Protein AF-A0A8S9XKS9-F1 (afdb_monomer)

Organism: Apolygus lucorum (NCBI:txid248454)

Secondary structure (DSSP, 8-state):
------PPPP--------------------------------TTHHHHHHHHHHHHHHHHHHHHHH------TT-HHHHHHHPBPPHHHHHHHHSSSPPEEEEEEEETTTEEEEEEEEPPPGGGPPPPPTT----BPPPPPPP---GGG--GGGGT--HHHHHHHHHHHHHTT-SS--HHHHHHHHHHHTT---------TTTHHHHHHHHHHHHHHHHHHHHHHHHHHHHHHTT-SS--GGG----SS----B---SSHHHHHHHHHHHHHHHHTTT-EEETHHHHHHHH--PPP---SSSPPPHHHHHHTSS------EEEEEEETTEEEES-SSSSEEE-------GGGSSSSSSTTS--

Mean predicted aligned error: 15.51 Å

Structure (mmCIF, N/CA/C/O backbone):
data_AF-A0A8S9XKS9-F1
#
_entry.id   AF-A0A8S9XKS9-F1
#
loop_
_atom_site.group_PDB
_atom_site.id
_atom_site.type_symbol
_atom_site.label_atom_id
_atom_site.label_alt_id
_atom_site.label_comp_id
_atom_site.label_asym_id
_atom_site.label_entity_id
_atom_site.label_seq_id
_atom_site.pdbx_PDB_ins_code
_atom_site.Cartn_x
_atom_site.Cartn_y
_atom_site.Cartn_z
_atom_site.occupancy
_atom_site.B_iso_or_equiv
_atom_site.auth_seq_id
_atom_site.auth_comp_id
_atom_site.auth_asym_id
_atom_site.auth_atom_id
_atom_site.pdbx_PDB_model_num
ATOM 1 N N . MET A 1 1 ? 31.731 20.029 -50.051 1.00 33.88 1 MET A N 1
ATOM 2 C CA . MET A 1 1 ? 31.433 21.441 -50.372 1.00 33.88 1 MET A CA 1
ATOM 3 C C . MET A 1 1 ? 29.925 21.540 -50.547 1.00 33.88 1 MET A C 1
ATOM 5 O O . MET A 1 1 ? 29.403 20.744 -51.303 1.00 33.88 1 MET A O 1
ATOM 9 N N . ASP A 1 2 ? 29.134 22.373 -49.896 1.00 31.70 2 ASP A N 1
ATOM 10 C CA . ASP A 1 2 ? 29.297 23.224 -48.727 1.00 31.70 2 ASP A CA 1
ATOM 11 C C . ASP A 1 2 ? 27.887 23.410 -48.121 1.00 31.70 2 ASP A C 1
ATOM 13 O O . ASP A 1 2 ? 26.861 23.135 -48.743 1.00 31.70 2 ASP A O 1
ATOM 17 N N . ARG A 1 3 ? 27.895 23.812 -46.860 1.00 31.00 3 ARG A N 1
ATOM 18 C CA . ARG A 1 3 ? 26.852 23.905 -45.843 1.00 31.00 3 ARG A CA 1
ATOM 19 C C . ARG A 1 3 ? 25.622 24.729 -46.243 1.00 31.00 3 ARG A C 1
ATOM 21 O O . ARG A 1 3 ? 25.739 25.864 -46.689 1.00 31.00 3 ARG A O 1
ATOM 28 N N . THR A 1 4 ? 24.434 24.250 -45.869 1.00 32.34 4 THR A N 1
ATOM 29 C CA . THR A 1 4 ? 23.264 25.110 -45.614 1.00 32.34 4 THR A CA 1
ATOM 30 C C . THR A 1 4 ? 23.038 25.215 -44.106 1.00 32.34 4 THR A C 1
ATOM 32 O O . THR A 1 4 ? 22.510 24.311 -43.466 1.00 32.34 4 THR A O 1
ATOM 35 N N . ALA A 1 5 ? 23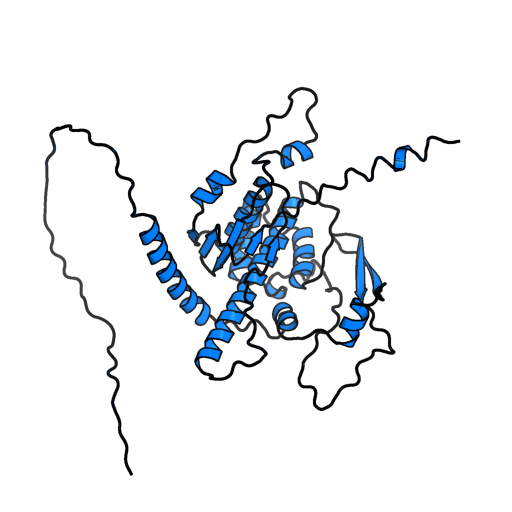.462 26.335 -43.520 1.00 35.22 5 ALA A N 1
ATOM 36 C CA . ALA A 1 5 ? 23.213 26.679 -42.125 1.00 35.22 5 ALA A CA 1
ATOM 37 C C . ALA A 1 5 ? 22.034 27.663 -42.038 1.00 35.22 5 ALA A C 1
ATOM 39 O O . ALA A 1 5 ? 22.166 28.828 -42.410 1.00 35.22 5 ALA A O 1
ATOM 40 N N . LYS A 1 6 ? 20.885 27.226 -41.507 1.00 37.12 6 LYS A N 1
ATOM 41 C CA . LYS A 1 6 ? 19.827 28.134 -41.030 1.00 37.12 6 LYS A CA 1
ATOM 42 C C . LYS A 1 6 ? 19.861 28.184 -39.503 1.00 37.12 6 LYS A C 1
ATOM 44 O O . LYS A 1 6 ? 19.452 27.252 -38.818 1.00 37.12 6 LYS A O 1
ATOM 49 N N . LYS A 1 7 ? 20.386 29.302 -38.993 1.00 33.12 7 LYS A N 1
ATOM 50 C CA . LYS A 1 7 ? 20.432 29.691 -37.577 1.00 33.12 7 LYS A CA 1
ATOM 51 C C . LYS A 1 7 ? 19.015 29.769 -36.994 1.00 33.12 7 LYS A C 1
ATOM 53 O O . LYS A 1 7 ? 18.192 30.545 -37.476 1.00 33.12 7 LYS A O 1
ATOM 58 N N . ARG A 1 8 ? 18.752 29.017 -35.920 1.00 32.84 8 ARG A N 1
ATOM 59 C CA . ARG A 1 8 ? 17.601 29.229 -35.028 1.00 32.84 8 ARG A CA 1
ATOM 60 C C . ARG A 1 8 ? 17.919 30.403 -34.094 1.00 32.84 8 ARG A C 1
ATOM 62 O O . ARG A 1 8 ? 18.954 30.397 -33.433 1.00 32.84 8 ARG A O 1
ATOM 69 N N . LYS A 1 9 ? 17.050 31.420 -34.071 1.00 31.50 9 LYS A N 1
ATOM 70 C CA . LYS A 1 9 ? 17.097 32.523 -33.101 1.00 31.50 9 LYS A CA 1
ATOM 71 C C . LYS A 1 9 ? 16.624 32.006 -31.742 1.00 31.50 9 LYS A C 1
ATOM 73 O O . LYS A 1 9 ? 15.499 31.534 -31.618 1.00 31.50 9 LYS A O 1
ATOM 78 N N . ILE A 1 10 ? 17.501 32.120 -30.755 1.00 31.97 10 ILE A N 1
ATOM 79 C CA . ILE A 1 10 ? 17.205 32.004 -29.328 1.00 31.97 10 ILE A CA 1
ATOM 80 C C . ILE A 1 10 ? 16.531 33.319 -28.922 1.00 31.97 10 ILE A C 1
ATOM 82 O O . ILE A 1 10 ? 17.116 34.382 -29.127 1.00 31.97 10 ILE A O 1
ATOM 86 N N . LEU A 1 11 ? 15.312 33.264 -28.386 1.00 30.86 11 LEU A N 1
ATOM 87 C CA . LEU A 1 11 ? 14.707 34.399 -27.690 1.00 30.86 11 LEU A CA 1
ATOM 88 C C . LEU A 1 11 ? 14.790 34.127 -26.194 1.00 30.86 11 LEU A C 1
ATOM 90 O O . LEU A 1 11 ? 14.239 33.152 -25.691 1.00 30.86 11 LEU A O 1
ATOM 94 N N . ASN A 1 12 ? 15.572 34.983 -25.545 1.00 28.88 12 ASN A N 1
ATOM 95 C CA . ASN A 1 12 ? 15.877 34.975 -24.129 1.00 28.88 12 ASN A CA 1
ATOM 96 C C . ASN A 1 12 ? 14.837 35.781 -23.340 1.00 28.88 12 ASN A C 1
ATOM 98 O O . ASN A 1 12 ? 14.166 36.666 -23.870 1.00 28.88 12 ASN A O 1
ATOM 102 N N . LEU A 1 13 ? 14.769 35.427 -22.063 1.00 32.84 13 LEU A N 1
ATOM 103 C CA . LEU A 1 13 ? 13.901 35.893 -20.988 1.00 32.84 13 LEU A CA 1
ATOM 104 C C . LEU A 1 13 ? 14.004 37.404 -20.671 1.00 32.84 13 LEU A C 1
ATOM 106 O O . LEU A 1 13 ? 15.040 38.026 -20.892 1.00 32.84 13 LEU A O 1
ATOM 110 N N . ASN A 1 14 ? 12.969 37.885 -19.970 1.00 30.48 14 ASN A N 1
ATOM 111 C CA . ASN A 1 14 ? 12.911 39.055 -19.077 1.00 30.48 14 ASN A CA 1
ATOM 112 C C . ASN A 1 14 ? 12.735 40.446 -19.696 1.00 30.48 14 ASN A C 1
ATOM 114 O O . ASN A 1 14 ? 13.690 41.051 -20.164 1.00 30.48 14 ASN A O 1
ATOM 118 N N . LEU A 1 15 ? 11.534 41.007 -19.520 1.00 32.72 15 LEU A N 1
ATOM 119 C CA . LEU A 1 15 ? 11.291 42.436 -19.296 1.00 32.72 15 LEU A CA 1
ATOM 120 C C . LEU A 1 15 ? 9.829 42.617 -18.872 1.00 32.72 15 LEU A C 1
ATOM 122 O O . LEU A 1 15 ? 8.934 42.386 -19.675 1.00 32.72 15 LEU A O 1
ATOM 126 N N . LEU A 1 16 ? 9.595 43.046 -17.632 1.00 33.62 16 LEU A N 1
ATOM 127 C CA . LEU A 1 16 ? 8.767 44.219 -17.341 1.00 33.62 16 LEU A CA 1
ATOM 128 C C . LEU A 1 16 ? 8.952 44.617 -15.874 1.00 33.62 16 LEU A C 1
ATOM 130 O O . LEU A 1 16 ? 8.760 43.831 -14.952 1.00 33.62 16 LEU A O 1
ATOM 134 N N . LYS A 1 17 ? 9.425 45.854 -15.732 1.00 30.56 17 LYS A N 1
ATOM 135 C CA . LYS A 1 17 ? 9.701 46.580 -14.502 1.00 30.56 17 LYS A CA 1
ATOM 136 C C . LYS A 1 17 ? 8.400 47.084 -13.882 1.00 30.56 17 LYS A C 1
ATOM 138 O O . LYS A 1 17 ? 7.499 47.512 -14.602 1.00 30.56 17 LYS A O 1
ATOM 143 N N . ASP A 1 18 ? 8.397 47.103 -12.555 1.00 31.42 18 ASP A N 1
ATOM 144 C CA . ASP A 1 18 ? 7.615 48.011 -11.723 1.00 31.42 18 ASP A CA 1
ATOM 145 C C . ASP A 1 18 ? 7.707 49.457 -12.224 1.00 31.42 18 ASP A C 1
ATOM 147 O O . ASP A 1 18 ? 8.809 49.973 -12.391 1.00 31.42 18 ASP A O 1
ATOM 151 N N . GLU A 1 19 ? 6.562 50.132 -12.340 1.00 29.05 19 GLU A N 1
ATOM 152 C CA . GLU A 1 19 ? 6.423 51.531 -11.928 1.00 29.05 19 GLU A CA 1
ATOM 153 C C . GLU A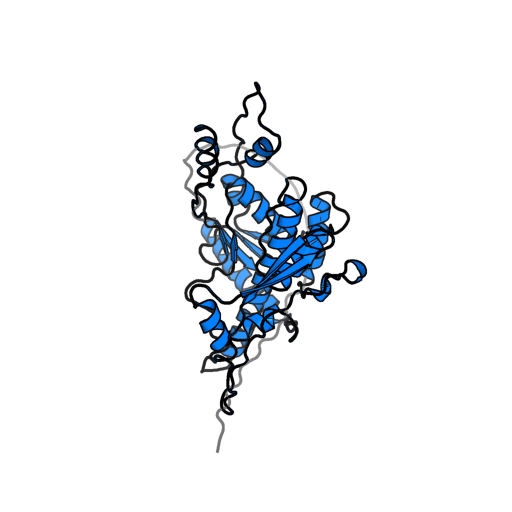 1 19 ? 5.024 51.760 -11.347 1.00 29.05 19 GLU A C 1
ATOM 155 O O . GLU A 1 19 ? 3.995 51.566 -11.996 1.00 29.05 19 GLU A O 1
ATOM 160 N N . GLY A 1 20 ? 4.994 52.176 -10.081 1.00 25.61 20 GLY A N 1
ATOM 161 C CA . GLY A 1 20 ? 3.775 52.549 -9.386 1.00 25.61 20 GLY A CA 1
ATOM 162 C C . GLY A 1 20 ? 3.282 53.947 -9.753 1.00 25.61 20 GLY A C 1
ATOM 163 O O . GLY A 1 20 ? 4.056 54.839 -10.088 1.00 25.61 20 GLY A O 1
ATOM 164 N N . LYS A 1 21 ? 1.981 54.183 -9.553 1.00 28.23 21 LYS A N 1
ATOM 165 C CA . LYS A 1 21 ? 1.442 55.516 -9.247 1.00 28.23 21 LYS A CA 1
ATOM 166 C C . LYS A 1 21 ? 0.163 55.415 -8.409 1.00 28.23 21 LYS A C 1
ATOM 168 O O . LYS A 1 21 ? -0.828 54.809 -8.796 1.00 28.23 21 LYS A O 1
ATOM 173 N N . LYS A 1 22 ? 0.227 56.043 -7.231 1.00 25.14 22 LYS A N 1
ATOM 174 C CA . LYS A 1 22 ? -0.859 56.304 -6.270 1.00 25.14 22 LYS A CA 1
ATOM 175 C C . LYS A 1 22 ? -1.917 57.256 -6.854 1.00 25.14 22 LYS A C 1
ATOM 177 O O . LYS A 1 22 ? -1.524 58.273 -7.419 1.00 25.14 22 LYS A O 1
ATOM 182 N N . LYS A 1 23 ? -3.200 57.070 -6.497 1.00 26.73 23 LYS A N 1
ATOM 183 C CA . LYS A 1 23 ? -4.000 57.962 -5.603 1.00 26.73 23 LYS A CA 1
ATOM 184 C C . LYS A 1 23 ? -5.516 57.667 -5.676 1.00 26.73 23 LYS A C 1
ATOM 186 O O . LYS A 1 23 ? -6.052 57.650 -6.768 1.00 26.73 23 LYS A O 1
ATOM 191 N N . LYS A 1 24 ? -6.130 57.557 -4.475 1.00 25.25 24 LYS A N 1
ATOM 192 C CA . LYS A 1 24 ? -7.388 58.178 -3.948 1.00 25.25 24 LYS A CA 1
ATOM 193 C C . LYS A 1 24 ? -8.657 58.133 -4.840 1.00 25.25 24 LYS A C 1
ATOM 195 O O . LYS A 1 24 ? -8.574 58.391 -6.020 1.00 25.25 24 LYS A O 1
ATOM 200 N N . SER A 1 25 ? -9.902 57.980 -4.382 1.00 22.84 25 SER A N 1
ATOM 201 C CA . SER A 1 25 ? -10.554 57.911 -3.065 1.00 22.84 25 SER A CA 1
ATOM 202 C C . SER A 1 25 ? -12.079 57.801 -3.281 1.00 22.84 25 SER A C 1
ATOM 204 O O . SER A 1 25 ? -12.590 58.438 -4.190 1.00 22.84 25 SER A O 1
ATOM 206 N N . ASN A 1 26 ? -12.767 57.140 -2.343 1.00 23.67 26 ASN A N 1
ATOM 207 C CA . ASN A 1 26 ? -14.116 57.414 -1.809 1.00 23.67 26 ASN A CA 1
ATOM 208 C C . ASN A 1 26 ? -15.426 57.322 -2.636 1.00 23.67 26 ASN A C 1
ATOM 210 O O . ASN A 1 26 ? -15.671 58.079 -3.562 1.00 23.67 26 ASN A O 1
ATOM 214 N N . LYS A 1 27 ? -16.348 56.564 -2.001 1.00 25.00 27 LYS A N 1
ATOM 215 C CA . LYS A 1 27 ? -17.800 56.778 -1.774 1.00 25.00 27 LYS A CA 1
ATOM 216 C C . LYS A 1 27 ? -18.782 56.645 -2.951 1.00 25.00 27 LYS A C 1
ATOM 218 O O . LYS A 1 27 ? -18.927 57.553 -3.753 1.00 25.00 27 LYS A O 1
ATOM 223 N N . SER A 1 28 ? -19.664 55.639 -2.879 1.00 24.27 28 SER A N 1
ATOM 224 C CA . SER A 1 28 ? -21.049 55.749 -2.348 1.00 24.27 28 SER A CA 1
ATOM 225 C C . SER A 1 28 ? -21.969 54.620 -2.870 1.00 24.27 28 SER A C 1
ATOM 227 O O . SER A 1 28 ? -21.846 54.153 -3.994 1.00 24.27 28 SER A O 1
ATOM 229 N N . ARG A 1 29 ? -22.883 54.158 -2.009 1.00 23.89 29 ARG A N 1
ATOM 230 C CA . ARG A 1 29 ? -24.084 53.325 -2.286 1.00 23.89 29 ARG A CA 1
ATOM 231 C C . ARG A 1 29 ? -25.312 54.267 -2.167 1.00 23.89 29 ARG A C 1
ATOM 233 O O . ARG A 1 29 ? -25.103 55.351 -1.618 1.00 23.89 29 ARG A O 1
ATOM 240 N N . PRO A 1 30 ? -26.587 53.877 -2.424 1.00 39.25 30 PRO A N 1
ATOM 241 C CA . PRO A 1 30 ? -27.171 52.714 -3.128 1.00 39.25 30 PRO A CA 1
ATOM 242 C C . PRO A 1 30 ? -28.347 53.095 -4.092 1.00 39.25 30 PRO A C 1
ATOM 244 O O . PRO A 1 30 ? -28.797 54.233 -4.095 1.00 39.25 30 PRO A O 1
ATOM 247 N N . SER A 1 31 ? -28.944 52.143 -4.836 1.00 25.42 31 SER A N 1
ATOM 248 C CA . SER A 1 31 ? -30.397 51.813 -4.748 1.00 25.42 31 SER A CA 1
ATOM 249 C C . SER A 1 31 ? -30.953 50.881 -5.855 1.00 25.42 31 SER A C 1
ATOM 251 O O . SER A 1 31 ? -30.612 50.958 -7.025 1.00 25.42 31 SER A O 1
ATOM 253 N N . LYS A 1 32 ? -31.808 49.972 -5.359 1.00 25.44 32 LYS A N 1
ATOM 254 C CA . LYS A 1 32 ? -32.863 49.081 -5.893 1.00 25.44 32 LYS A CA 1
ATOM 255 C C . LYS A 1 32 ? -33.277 49.088 -7.383 1.00 25.44 32 LYS A C 1
ATOM 257 O O . LYS A 1 32 ? -33.644 50.114 -7.935 1.00 25.44 32 LYS A O 1
ATOM 262 N N . GLY A 1 33 ? -33.521 47.868 -7.888 1.00 25.08 33 GLY A N 1
ATOM 263 C CA . GLY A 1 33 ? -34.503 47.562 -8.941 1.00 25.08 33 GLY A CA 1
ATOM 264 C C . GLY A 1 33 ? -34.587 46.058 -9.257 1.00 25.08 33 GLY A C 1
ATOM 265 O O . GLY A 1 33 ? -33.659 45.503 -9.830 1.00 25.08 33 GLY A O 1
ATOM 266 N N . LYS A 1 34 ? -35.677 45.387 -8.854 1.00 25.66 34 LYS A N 1
ATOM 267 C CA . LYS A 1 34 ? -35.990 43.968 -9.145 1.00 25.66 34 LYS A CA 1
ATOM 268 C C . LYS A 1 34 ? -36.378 43.768 -10.620 1.00 25.66 34 LYS A C 1
ATOM 270 O O . LYS A 1 34 ? -37.186 44.543 -11.122 1.00 25.66 34 LYS A O 1
ATOM 275 N N . LYS A 1 35 ? -35.960 42.648 -11.228 1.00 25.36 35 LYS A N 1
ATOM 276 C CA . LYS A 1 35 ? -36.793 41.827 -12.135 1.00 25.36 35 LYS A CA 1
ATOM 277 C C . LYS A 1 35 ? -36.229 40.403 -12.240 1.00 25.36 35 LYS A C 1
ATOM 279 O O . LYS A 1 35 ? -35.061 40.217 -12.562 1.00 25.36 35 LYS A O 1
ATOM 284 N N . GLU A 1 36 ? -37.070 39.424 -11.919 1.00 24.59 36 GLU A N 1
ATOM 285 C CA . GLU A 1 36 ? -36.825 37.986 -12.059 1.00 24.59 36 GLU A CA 1
ATOM 286 C C . GLU A 1 36 ? -36.725 37.581 -13.534 1.00 24.59 36 GLU A C 1
ATOM 288 O O . GLU A 1 36 ? -37.552 37.991 -14.343 1.00 24.59 36 GLU A O 1
ATOM 293 N N . THR A 1 37 ? -35.753 36.728 -13.868 1.00 23.61 37 THR A N 1
ATOM 294 C CA . THR A 1 37 ? -35.833 35.753 -14.970 1.00 23.61 37 THR A CA 1
ATOM 295 C C . THR A 1 37 ? -34.985 34.522 -14.612 1.00 23.61 37 THR A C 1
ATOM 297 O O . THR A 1 37 ? -33.958 34.636 -13.948 1.00 23.61 37 THR A O 1
ATOM 300 N N . ALA A 1 38 ? -35.486 33.344 -14.994 1.00 26.97 38 ALA A N 1
ATOM 301 C CA . ALA A 1 38 ? -35.065 31.991 -14.612 1.00 26.97 38 ALA A CA 1
ATOM 302 C C . ALA A 1 38 ? -33.556 31.665 -14.773 1.00 26.97 38 ALA A C 1
ATOM 304 O O . ALA A 1 38 ? -32.889 32.242 -15.636 1.00 26.97 38 ALA A O 1
ATOM 305 N N . PRO A 1 39 ? -33.000 30.693 -14.012 1.00 25.69 39 PRO A N 1
ATOM 306 C CA . PRO A 1 39 ? -31.580 30.372 -14.082 1.00 25.69 39 PRO A CA 1
ATOM 307 C C . PRO A 1 39 ? -31.251 29.580 -15.356 1.00 25.69 39 PRO A C 1
ATOM 309 O O . PRO A 1 39 ? -31.657 28.431 -15.527 1.00 25.69 39 PRO A O 1
ATOM 312 N N . LYS A 1 40 ? -30.446 30.180 -16.240 1.00 26.84 40 LYS A N 1
ATOM 313 C CA . LYS A 1 40 ? -29.646 29.438 -17.223 1.00 26.84 40 LYS A CA 1
ATOM 314 C C . LYS A 1 40 ? -28.545 28.676 -16.475 1.00 26.84 40 LYS A C 1
ATOM 316 O O . LYS A 1 40 ? -27.810 29.273 -15.691 1.00 26.84 40 LYS A O 1
ATOM 321 N N . LYS A 1 41 ? -28.425 27.367 -16.729 1.00 28.59 41 LYS A N 1
ATOM 322 C CA . LYS A 1 41 ? -27.286 26.538 -16.291 1.00 28.59 41 LYS A CA 1
ATOM 323 C C . LYS A 1 41 ? -25.963 27.197 -16.727 1.00 28.59 41 LYS A C 1
ATOM 325 O O . LYS A 1 41 ? -25.843 27.510 -17.912 1.00 28.59 41 LYS A O 1
ATOM 330 N N . PRO A 1 42 ? -24.962 27.371 -15.846 1.00 26.02 42 PRO A N 1
ATOM 331 C CA . PRO A 1 42 ? -23.642 27.810 -16.273 1.00 26.02 42 PRO A CA 1
ATOM 332 C C . PRO A 1 42 ? -22.864 26.616 -16.846 1.00 26.02 42 PRO A C 1
ATOM 334 O O . PRO A 1 42 ? -22.343 25.779 -16.115 1.00 26.02 42 PRO A O 1
ATOM 337 N N . THR A 1 43 ? -22.761 26.553 -18.171 1.00 30.14 43 THR A N 1
ATOM 338 C CA . THR A 1 43 ? -21.890 25.646 -18.945 1.00 30.14 43 THR A CA 1
ATOM 339 C C . THR A 1 43 ? -20.416 26.086 -18.917 1.00 30.14 43 THR A C 1
ATOM 341 O O . THR A 1 43 ? -19.749 26.068 -19.941 1.00 30.14 43 THR A O 1
ATOM 344 N N . GLY A 1 44 ? -19.906 26.545 -17.768 1.00 32.69 44 GLY A N 1
ATOM 345 C CA . GLY A 1 44 ? -18.568 27.159 -17.667 1.00 32.69 44 GLY A CA 1
ATOM 346 C C . GLY A 1 44 ? -17.602 26.502 -16.679 1.00 32.69 44 GLY A C 1
ATOM 347 O O . GLY A 1 44 ? -16.434 26.871 -16.651 1.00 32.69 44 GLY A O 1
ATOM 348 N N . LEU A 1 45 ? -18.063 25.547 -15.865 1.00 34.03 45 LEU A N 1
ATOM 349 C CA . LEU A 1 45 ? -17.229 24.901 -14.839 1.00 34.03 45 LEU A CA 1
ATOM 350 C C . LEU A 1 45 ? -16.411 23.720 -15.384 1.00 34.03 45 LEU A C 1
ATOM 352 O O . LEU A 1 45 ? -15.307 23.483 -14.909 1.00 34.03 45 LEU A O 1
ATOM 356 N N . GLU A 1 46 ? -16.896 23.021 -16.414 1.00 34.31 46 GLU A N 1
ATOM 357 C CA . GLU A 1 46 ? -16.187 21.851 -16.956 1.00 34.31 46 GLU A CA 1
ATOM 358 C C . GLU A 1 46 ? -14.955 22.214 -17.795 1.00 34.31 46 GLU A C 1
ATOM 360 O O . GLU A 1 46 ? -14.007 21.435 -17.846 1.00 34.31 46 GLU A O 1
ATOM 365 N N . ASP A 1 47 ? -14.942 23.381 -18.441 1.00 33.62 47 ASP A N 1
ATOM 366 C CA . ASP A 1 47 ? -13.824 23.778 -19.306 1.00 33.62 47 ASP A CA 1
ATOM 367 C C . ASP A 1 47 ? -12.691 24.448 -18.522 1.00 33.62 47 ASP A C 1
ATOM 369 O O . ASP A 1 47 ? -11.523 24.263 -18.859 1.00 33.62 47 ASP A O 1
ATOM 373 N N . ALA A 1 48 ? -13.002 25.140 -17.421 1.00 38.97 48 ALA A N 1
ATOM 374 C CA . ALA A 1 48 ? -11.986 25.666 -16.512 1.00 38.97 48 ALA A CA 1
ATOM 375 C C . ALA A 1 48 ? -11.214 24.530 -15.821 1.00 38.97 48 ALA A C 1
ATOM 377 O O . ALA A 1 48 ? -9.983 24.550 -15.809 1.00 38.97 48 ALA A O 1
ATOM 378 N N . ASP A 1 49 ? -11.918 23.500 -15.338 1.00 40.41 49 ASP A N 1
ATOM 379 C CA . ASP A 1 49 ? -11.283 22.325 -14.734 1.00 40.41 49 ASP A CA 1
ATOM 380 C C . ASP A 1 49 ? -10.406 21.572 -15.743 1.00 40.41 49 ASP A C 1
ATOM 382 O O . ASP A 1 49 ? -9.307 21.159 -15.390 1.00 40.41 49 ASP A O 1
ATOM 386 N N . LYS A 1 50 ? -10.822 21.447 -17.012 1.00 45.75 50 LYS A N 1
ATOM 387 C CA . LYS A 1 50 ? -10.019 20.786 -18.062 1.00 45.75 50 LYS A CA 1
ATOM 388 C C . LYS A 1 50 ? -8.751 21.556 -18.435 1.00 45.75 50 LYS A C 1
ATOM 390 O O . LYS A 1 50 ? -7.712 20.941 -18.658 1.00 45.75 50 LYS A O 1
ATOM 395 N N . VAL A 1 51 ? -8.815 22.887 -18.509 1.00 46.09 51 VAL A N 1
ATOM 396 C CA . VAL A 1 51 ? -7.644 23.716 -18.850 1.00 46.09 51 VAL A CA 1
ATOM 397 C C . VAL A 1 51 ? -6.624 23.719 -17.707 1.00 46.09 51 VAL A C 1
ATOM 399 O O . VAL A 1 51 ? -5.420 23.647 -17.958 1.00 46.09 51 VAL A O 1
ATOM 402 N N . VAL A 1 52 ? -7.090 23.733 -16.453 1.00 48.34 52 VAL A N 1
ATOM 403 C CA . VAL A 1 52 ? -6.223 23.570 -15.274 1.00 48.34 52 VAL A CA 1
ATOM 404 C C . VAL A 1 52 ? -5.616 22.160 -15.238 1.00 48.34 52 VAL A C 1
ATOM 406 O O . VAL A 1 52 ? -4.423 22.020 -14.976 1.00 48.34 52 VAL A O 1
ATOM 409 N N . ASP A 1 53 ? -6.396 21.130 -15.576 1.00 49.09 53 ASP A N 1
ATOM 410 C CA . ASP A 1 53 ? -5.974 19.723 -15.640 1.00 49.09 53 ASP A CA 1
ATOM 411 C C . ASP A 1 53 ? -4.856 19.499 -16.679 1.00 49.09 53 ASP A C 1
ATOM 413 O O . ASP A 1 53 ? -3.821 18.928 -16.340 1.00 49.09 53 ASP A O 1
ATOM 417 N N . GLU A 1 54 ? -4.982 20.024 -17.907 1.00 51.47 54 GLU A N 1
ATOM 418 C CA . GLU A 1 54 ? -3.932 19.895 -18.937 1.00 51.47 54 GLU A CA 1
ATOM 419 C C . GLU A 1 54 ? -2.658 20.690 -18.627 1.00 51.47 54 GLU A C 1
ATOM 421 O O . GLU A 1 54 ? -1.548 20.229 -18.917 1.00 51.47 54 GLU A O 1
ATOM 426 N N . PHE A 1 55 ? -2.796 21.899 -18.079 1.00 45.69 55 PHE A N 1
ATOM 427 C CA . PHE A 1 55 ? -1.646 22.730 -17.735 1.00 45.69 55 PHE A CA 1
ATOM 428 C C . PHE A 1 55 ? -0.852 22.109 -16.579 1.00 45.69 55 PHE A C 1
ATOM 430 O O . PHE A 1 55 ? 0.371 21.998 -16.666 1.00 45.69 55 PHE A O 1
ATOM 437 N N . MET A 1 56 ? -1.540 21.621 -15.541 1.00 51.22 56 MET A N 1
ATOM 438 C CA . MET A 1 56 ? -0.893 20.975 -14.400 1.00 51.22 56 MET A CA 1
ATOM 439 C C . MET A 1 56 ? -0.247 19.639 -14.763 1.00 51.22 56 MET A C 1
ATOM 441 O O . MET A 1 56 ? 0.862 19.382 -14.303 1.00 51.22 56 MET A O 1
ATOM 445 N N . ASP A 1 57 ? -0.878 18.801 -15.593 1.00 50.25 57 ASP A N 1
ATOM 446 C CA . ASP A 1 57 ? -0.269 17.523 -15.991 1.00 50.25 57 ASP A CA 1
ATOM 447 C C . ASP A 1 57 ? 1.055 17.773 -16.740 1.00 50.25 57 ASP A C 1
ATOM 449 O O . ASP A 1 57 ? 2.056 17.114 -16.468 1.00 50.25 57 ASP A O 1
ATOM 453 N N . LYS A 1 58 ? 1.128 18.820 -17.580 1.00 50.59 58 LYS A N 1
ATOM 454 C CA . LYS A 1 58 ? 2.376 19.233 -18.251 1.00 50.59 58 LYS A CA 1
ATOM 455 C C . LYS A 1 58 ? 3.438 19.758 -17.282 1.00 50.59 58 LYS A C 1
ATOM 457 O O . LYS A 1 58 ? 4.597 19.379 -17.420 1.00 50.59 58 LYS A O 1
ATOM 462 N N . THR A 1 59 ? 3.082 20.602 -16.312 1.00 48.72 59 THR A N 1
ATOM 463 C CA . THR A 1 59 ? 4.051 21.128 -15.331 1.00 48.72 59 THR A CA 1
ATOM 464 C C . THR A 1 59 ? 4.585 20.029 -14.414 1.00 48.72 59 THR A C 1
ATOM 466 O O . THR A 1 59 ? 5.785 19.975 -14.161 1.00 48.72 59 THR A O 1
ATOM 469 N N . VAL A 1 60 ? 3.732 19.103 -13.963 1.00 51.72 60 VAL A N 1
ATOM 470 C CA . VAL A 1 60 ? 4.179 18.026 -13.070 1.00 51.72 60 VAL A CA 1
ATOM 471 C C . VAL A 1 60 ? 5.036 16.989 -13.800 1.00 51.72 60 VAL A C 1
ATOM 473 O O . VAL A 1 60 ? 5.983 16.470 -13.217 1.00 51.72 60 VAL A O 1
ATOM 476 N N . LEU A 1 61 ? 4.779 16.728 -15.085 1.00 51.28 61 LEU A N 1
ATOM 477 C CA . LEU A 1 61 ? 5.670 15.888 -15.894 1.00 51.28 61 LEU A CA 1
ATOM 478 C C . LEU A 1 61 ? 7.094 16.463 -16.003 1.00 51.28 61 LEU A C 1
ATOM 480 O O . LEU A 1 61 ? 8.039 15.689 -16.119 1.00 51.28 61 LEU A O 1
ATOM 484 N N . ILE A 1 62 ? 7.257 17.790 -15.949 1.00 49.09 62 ILE A N 1
ATOM 485 C CA . ILE A 1 62 ? 8.569 18.458 -15.993 1.00 49.09 62 ILE A CA 1
ATOM 486 C C . ILE A 1 62 ? 9.294 18.332 -14.642 1.00 49.09 62 ILE A C 1
ATOM 488 O O . ILE A 1 62 ? 10.486 18.023 -14.615 1.00 49.09 62 ILE A O 1
ATOM 492 N N . ASP A 1 63 ? 8.582 18.497 -13.524 1.00 49.22 63 ASP A N 1
ATOM 493 C CA . ASP A 1 63 ? 9.146 18.320 -12.175 1.00 49.22 63 ASP A CA 1
ATOM 494 C C . ASP A 1 63 ? 9.543 16.856 -11.896 1.00 49.22 63 ASP A C 1
ATOM 496 O O . ASP A 1 63 ? 10.579 16.597 -11.282 1.00 49.22 63 ASP A O 1
ATOM 500 N N . ASP A 1 64 ? 8.751 15.887 -12.374 1.00 52.09 64 ASP A N 1
ATOM 501 C CA . ASP A 1 64 ? 9.050 14.449 -12.268 1.00 52.09 64 ASP A CA 1
ATOM 502 C C . ASP A 1 64 ? 10.298 14.050 -13.092 1.00 52.09 64 ASP A C 1
ATOM 504 O O . ASP A 1 64 ? 10.934 13.040 -12.792 1.00 52.09 64 ASP A O 1
ATOM 508 N N . PHE A 1 65 ? 10.656 14.832 -14.119 1.00 47.50 65 PHE A N 1
ATOM 509 C CA . PHE A 1 65 ? 11.794 14.586 -15.015 1.00 47.50 65 PHE A CA 1
ATOM 510 C C . PHE A 1 65 ? 13.128 15.107 -14.457 1.00 47.50 65 PHE A C 1
ATOM 512 O O . PHE A 1 65 ? 14.169 14.491 -14.675 1.00 47.50 65 PHE A O 1
ATOM 519 N N . ASN A 1 66 ? 13.111 16.245 -13.754 1.00 44.34 66 ASN A N 1
ATOM 520 C CA . ASN A 1 66 ? 14.327 16.900 -13.252 1.00 44.34 66 ASN A CA 1
ATOM 521 C C . ASN A 1 66 ? 14.870 16.290 -11.948 1.00 44.34 66 ASN A C 1
ATOM 523 O O . ASN A 1 66 ? 16.054 16.437 -11.662 1.00 44.34 66 ASN A O 1
ATOM 527 N N . GLU A 1 67 ? 14.043 15.586 -11.174 1.00 48.22 67 GLU A N 1
ATOM 528 C CA . GLU A 1 67 ? 14.453 14.891 -9.944 1.00 48.22 67 GLU A CA 1
ATOM 529 C C . GLU A 1 67 ? 14.640 13.387 -10.179 1.00 48.22 67 GLU A C 1
ATOM 531 O O . GLU A 1 67 ? 14.093 12.548 -9.457 1.00 48.22 67 GLU A O 1
ATOM 536 N N . GLY A 1 68 ? 15.400 13.035 -11.216 1.00 45.03 68 GLY A N 1
ATOM 537 C CA . GLY A 1 68 ? 15.866 11.671 -11.438 1.00 45.03 68 GLY A CA 1
ATOM 538 C C . GLY A 1 68 ? 16.815 11.221 -10.327 1.00 45.03 68 GLY A C 1
ATOM 539 O O . GLY A 1 68 ? 18.006 11.074 -10.564 1.00 45.03 68 GLY A O 1
ATOM 540 N N . GLU A 1 69 ? 16.304 11.002 -9.115 1.00 44.97 69 GLU A N 1
ATOM 541 C CA . GLU A 1 69 ? 16.931 10.055 -8.205 1.00 44.97 69 GLU A CA 1
ATOM 542 C C . GLU A 1 69 ? 16.823 8.691 -8.874 1.00 44.97 69 GLU A C 1
ATOM 544 O O . GLU A 1 69 ? 15.728 8.132 -9.035 1.00 44.97 69 GLU A O 1
ATOM 549 N N . ASP A 1 70 ? 17.981 8.196 -9.305 1.00 47.19 70 ASP A N 1
ATOM 550 C CA . ASP A 1 70 ? 18.192 6.811 -9.666 1.00 47.19 70 ASP A CA 1
ATOM 551 C C . ASP A 1 70 ? 17.531 5.950 -8.596 1.00 47.19 70 ASP A C 1
ATOM 553 O O . ASP A 1 70 ? 17.958 5.907 -7.442 1.00 47.19 70 ASP A O 1
ATOM 557 N N . VAL A 1 71 ? 16.432 5.290 -8.963 1.00 55.25 71 VAL A N 1
ATOM 558 C CA . VAL A 1 71 ? 15.918 4.197 -8.149 1.00 55.25 71 VAL A CA 1
ATOM 559 C C . VAL A 1 71 ? 17.093 3.236 -8.016 1.00 55.25 71 VAL A C 1
ATOM 561 O O . VAL A 1 71 ? 17.515 2.690 -9.039 1.00 55.25 71 VAL A O 1
ATOM 564 N N . LEU A 1 72 ? 17.660 3.152 -6.807 1.00 59.16 72 LEU A N 1
ATOM 565 C CA . LEU A 1 72 ? 18.896 2.426 -6.514 1.00 59.16 72 LEU A CA 1
ATOM 566 C C . LEU A 1 72 ? 18.866 1.074 -7.231 1.00 59.16 72 LEU A C 1
ATOM 568 O O . LEU A 1 72 ? 17.825 0.414 -7.224 1.00 59.16 72 LEU A O 1
ATOM 572 N N . SER A 1 73 ? 19.976 0.666 -7.856 1.00 59.84 73 SER A N 1
ATOM 573 C CA . SER A 1 73 ? 20.051 -0.623 -8.571 1.00 59.84 73 SER A CA 1
ATOM 574 C C . SER A 1 73 ? 19.590 -1.793 -7.706 1.00 59.84 73 SER A C 1
ATOM 576 O O . SER A 1 73 ? 18.997 -2.740 -8.213 1.00 59.84 73 SER A O 1
ATOM 578 N N . ASP A 1 74 ? 19.813 -1.671 -6.399 1.00 70.62 74 ASP A N 1
ATOM 579 C CA . ASP A 1 74 ? 19.555 -2.700 -5.400 1.00 70.62 74 ASP A CA 1
ATOM 580 C C . ASP A 1 74 ? 18.125 -2.628 -4.828 1.00 70.62 74 ASP A C 1
ATOM 582 O O . ASP A 1 74 ? 17.753 -3.419 -3.962 1.00 70.62 74 ASP A O 1
ATOM 586 N N . ASP A 1 75 ? 17.295 -1.683 -5.287 1.00 80.75 75 ASP A N 1
ATOM 587 C CA . ASP A 1 75 ? 15.890 -1.605 -4.892 1.00 80.75 75 ASP A CA 1
ATOM 588 C C . ASP A 1 75 ? 15.136 -2.831 -5.416 1.00 80.75 75 ASP A C 1
ATOM 590 O O . ASP A 1 75 ? 15.056 -3.087 -6.620 1.00 80.75 75 ASP A O 1
ATOM 594 N N . VAL A 1 76 ? 14.492 -3.547 -4.496 1.00 82.12 76 VAL A N 1
ATOM 595 C CA . VAL A 1 76 ? 13.673 -4.731 -4.776 1.00 82.12 76 VAL A CA 1
ATOM 596 C C . VAL A 1 76 ? 12.602 -4.455 -5.836 1.00 82.12 76 VAL A C 1
ATOM 598 O O . VAL A 1 76 ? 12.272 -5.338 -6.628 1.00 82.12 76 VAL A O 1
ATOM 601 N N . PHE A 1 77 ? 12.067 -3.229 -5.897 1.00 83.81 77 PHE A N 1
ATOM 602 C CA . PHE A 1 77 ? 11.149 -2.839 -6.967 1.00 83.81 77 PHE A CA 1
ATOM 603 C C . PHE A 1 77 ? 11.809 -2.890 -8.349 1.00 83.81 77 PHE A C 1
ATOM 605 O O . PHE A 1 77 ? 11.189 -3.367 -9.293 1.00 83.81 77 PHE A O 1
ATOM 612 N N . VAL A 1 78 ? 13.043 -2.395 -8.482 1.00 80.94 78 VAL A N 1
ATOM 613 C CA . VAL A 1 78 ? 13.764 -2.369 -9.763 1.00 80.94 78 VAL A CA 1
ATOM 614 C C . VAL A 1 78 ? 14.138 -3.776 -10.179 1.00 80.94 78 VAL A C 1
ATOM 616 O O . VAL A 1 78 ? 13.909 -4.125 -11.330 1.00 80.94 78 VAL A O 1
ATOM 619 N N . LEU A 1 79 ? 14.628 -4.591 -9.242 1.00 80.75 79 LEU A N 1
ATOM 620 C CA . LEU A 1 79 ? 14.942 -5.996 -9.498 1.00 80.75 79 LEU A CA 1
ATOM 621 C C . LEU A 1 79 ? 13.706 -6.756 -9.998 1.00 80.75 79 LEU A C 1
ATOM 623 O O . LEU A 1 79 ? 13.781 -7.454 -11.001 1.00 80.75 79 LEU A O 1
ATOM 627 N N . GLN A 1 80 ? 12.549 -6.560 -9.357 1.00 78.19 80 GLN A N 1
ATOM 628 C CA . GLN A 1 80 ? 11.286 -7.168 -9.791 1.00 78.19 80 GLN A CA 1
ATOM 629 C C . GLN A 1 80 ? 10.796 -6.636 -11.142 1.00 78.19 80 GLN A C 1
ATOM 631 O O . GLN A 1 80 ? 10.123 -7.352 -11.874 1.00 78.19 80 GLN A O 1
ATOM 636 N N . PHE A 1 81 ? 11.057 -5.364 -11.438 1.00 78.62 81 PHE A N 1
ATOM 637 C CA . PHE A 1 81 ? 10.601 -4.729 -12.669 1.00 78.62 81 PHE A CA 1
ATOM 638 C C . PHE A 1 81 ? 11.467 -5.118 -13.875 1.00 78.62 81 PHE A C 1
ATOM 640 O O . PHE A 1 81 ? 10.942 -5.239 -14.975 1.00 78.62 81 PHE A O 1
ATOM 647 N N . MET A 1 82 ? 12.779 -5.275 -13.676 1.00 75.75 82 MET A N 1
ATOM 648 C CA . MET A 1 82 ? 13.747 -5.505 -14.753 1.00 75.75 82 MET A CA 1
ATOM 649 C C . MET A 1 82 ? 14.003 -6.983 -15.037 1.00 75.75 82 MET A C 1
ATOM 651 O O . MET A 1 82 ? 14.429 -7.307 -16.139 1.00 75.75 82 MET A O 1
ATOM 655 N N . HIS A 1 83 ? 13.809 -7.868 -14.056 1.00 79.44 83 HIS A N 1
ATOM 656 C CA . HIS A 1 83 ? 14.141 -9.280 -14.212 1.00 79.44 83 HIS A CA 1
ATOM 657 C C . HIS A 1 83 ? 12.911 -10.123 -14.533 1.00 79.44 83 HIS A C 1
ATOM 659 O O . HIS A 1 83 ? 11.858 -9.988 -13.905 1.00 79.44 83 HIS A O 1
ATOM 665 N N . GLU A 1 84 ? 13.077 -11.059 -15.460 1.00 79.31 84 GLU A N 1
ATOM 666 C CA . GLU A 1 84 ? 12.023 -12.001 -15.819 1.00 79.31 84 GLU A CA 1
ATOM 667 C C . GLU A 1 84 ? 11.974 -13.206 -14.874 1.00 79.31 84 GLU A C 1
ATOM 669 O O . GLU A 1 84 ? 12.924 -13.524 -14.148 1.00 79.31 84 GLU A O 1
ATOM 674 N N . LEU A 1 85 ? 10.842 -13.910 -14.883 1.00 79.94 85 LEU A N 1
ATOM 675 C CA . LEU A 1 85 ? 10.703 -15.169 -14.163 1.00 79.94 85 LEU A CA 1
ATOM 676 C C . LEU A 1 85 ? 11.459 -16.274 -14.910 1.00 79.94 85 LEU A C 1
ATOM 678 O O . LEU A 1 85 ? 11.284 -16.435 -16.115 1.00 79.94 85 LEU A O 1
ATOM 682 N N . LYS A 1 86 ? 12.251 -17.078 -14.192 1.00 82.69 86 LYS A N 1
ATOM 683 C CA . LYS A 1 86 ? 12.920 -18.242 -14.794 1.00 82.69 86 LYS A CA 1
ATOM 684 C C . LYS A 1 86 ? 11.894 -19.206 -15.411 1.00 82.69 86 LYS A C 1
ATOM 686 O O . LYS A 1 86 ? 10.909 -19.517 -14.731 1.00 82.69 86 LYS A O 1
ATOM 691 N N . PRO A 1 87 ? 12.130 -19.753 -16.618 1.00 83.50 87 PRO A N 1
ATOM 692 C CA . PRO A 1 87 ? 11.229 -20.731 -17.239 1.00 83.50 87 PRO A CA 1
ATOM 693 C C . PRO A 1 87 ? 11.018 -21.985 -16.377 1.00 83.50 87 PRO A C 1
ATOM 695 O O . PRO A 1 87 ? 9.900 -22.498 -16.262 1.00 83.50 87 PRO A O 1
ATOM 698 N N . SER A 1 88 ? 12.076 -22.442 -15.702 1.00 84.19 88 SER A N 1
ATOM 699 C CA . SER A 1 88 ? 12.033 -23.536 -14.728 1.00 84.19 88 SER A CA 1
ATOM 700 C C . SER A 1 88 ? 11.055 -23.265 -13.578 1.00 84.19 88 SER A C 1
ATOM 702 O O . SER A 1 88 ? 10.200 -24.093 -13.254 1.00 84.19 88 SER A O 1
ATOM 704 N N . LEU A 1 89 ? 11.113 -22.058 -13.012 1.00 82.81 89 LEU A N 1
ATOM 705 C CA . LEU A 1 89 ? 10.220 -21.597 -11.953 1.00 82.81 89 LEU A CA 1
ATOM 706 C C . LEU A 1 89 ? 8.785 -21.399 -12.460 1.00 82.81 89 LEU A C 1
ATOM 708 O O . LEU A 1 89 ? 7.839 -21.776 -11.772 1.00 82.81 89 LEU A O 1
ATOM 712 N N . GLN A 1 90 ? 8.607 -20.875 -13.674 1.00 83.25 90 GLN A N 1
ATOM 713 C CA . GLN A 1 90 ? 7.293 -20.743 -14.307 1.00 83.25 90 GLN A CA 1
ATOM 714 C C . GLN A 1 90 ? 6.615 -22.110 -14.485 1.00 83.25 90 GLN A C 1
ATOM 716 O O . GLN A 1 90 ? 5.430 -22.269 -14.176 1.00 83.25 90 GLN A O 1
ATOM 721 N N . THR A 1 91 ? 7.380 -23.112 -14.924 1.00 85.19 91 THR A N 1
ATOM 722 C CA . THR A 1 91 ? 6.911 -24.495 -15.087 1.00 85.19 91 THR A CA 1
ATOM 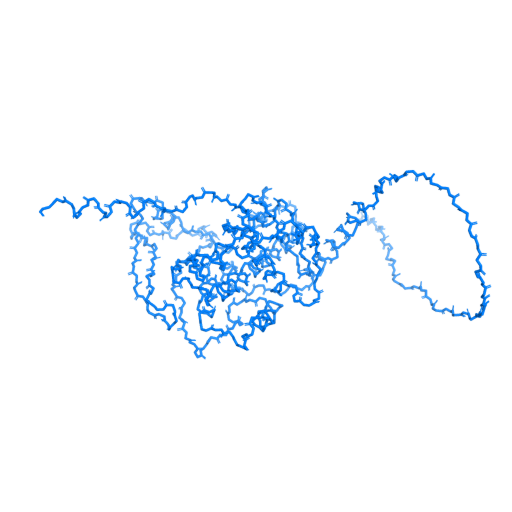723 C C . THR A 1 91 ? 6.533 -25.106 -13.738 1.00 85.19 91 THR A C 1
ATOM 725 O O . THR A 1 91 ? 5.445 -25.670 -13.594 1.00 85.19 91 THR A O 1
ATOM 728 N N . ALA A 1 92 ? 7.377 -24.920 -12.718 1.00 84.81 92 ALA A N 1
ATOM 729 C CA . ALA A 1 92 ? 7.103 -25.389 -11.362 1.00 84.81 92 ALA A CA 1
ATOM 730 C C . ALA A 1 92 ? 5.801 -24.788 -10.797 1.00 84.81 92 ALA A C 1
ATOM 732 O O . ALA A 1 92 ? 4.948 -25.520 -10.302 1.00 84.81 92 ALA A O 1
ATOM 733 N N . VAL A 1 93 ? 5.590 -23.476 -10.937 1.00 84.25 93 VAL A N 1
ATOM 734 C CA . VAL A 1 93 ? 4.386 -22.791 -10.428 1.00 84.25 93 VAL A CA 1
ATOM 735 C C . VAL A 1 93 ? 3.114 -23.174 -11.202 1.00 84.25 93 VAL A C 1
ATOM 737 O O . VAL A 1 93 ? 2.027 -23.180 -10.628 1.00 84.25 93 VAL A O 1
ATOM 740 N N . THR A 1 94 ? 3.231 -23.524 -12.486 1.00 87.06 94 THR A N 1
ATOM 741 C CA . THR A 1 94 ? 2.083 -23.915 -13.331 1.00 87.06 94 THR A CA 1
ATOM 742 C C . THR A 1 94 ? 1.647 -25.371 -13.108 1.00 87.06 94 THR A C 1
ATOM 744 O O . THR A 1 94 ? 0.508 -25.740 -13.410 1.00 87.06 94 THR A O 1
ATOM 747 N N . THR A 1 95 ? 2.532 -26.206 -12.556 1.00 87.56 95 THR A N 1
ATOM 748 C CA . THR A 1 95 ? 2.257 -27.619 -12.264 1.00 87.56 95 THR A CA 1
ATOM 749 C C . THR A 1 95 ? 1.186 -27.753 -11.173 1.00 87.56 95 THR A C 1
ATOM 751 O O . THR A 1 95 ? 1.142 -26.965 -10.231 1.00 87.56 95 THR A O 1
ATOM 754 N N . LYS A 1 96 ? 0.290 -28.743 -11.290 1.00 87.94 96 LYS A N 1
ATOM 755 C CA . LYS A 1 96 ? -0.799 -28.984 -10.325 1.00 87.94 96 LYS A CA 1
ATOM 756 C C . LYS A 1 96 ? -0.640 -30.361 -9.657 1.00 87.94 96 LYS A C 1
ATOM 758 O O . LYS A 1 96 ? -0.829 -31.356 -10.353 1.00 87.94 96 LYS A O 1
ATOM 763 N N . PRO A 1 97 ? -0.374 -30.444 -8.336 1.00 84.00 97 PRO A N 1
ATOM 764 C CA . PRO A 1 97 ? -0.093 -29.340 -7.410 1.00 84.00 97 PRO A CA 1
ATOM 765 C C . PRO A 1 97 ? 1.325 -28.764 -7.599 1.00 84.00 97 PRO A C 1
ATOM 767 O O . PRO A 1 97 ? 2.226 -29.503 -7.998 1.00 84.00 97 PRO A O 1
ATOM 770 N N . PRO A 1 98 ? 1.548 -27.473 -7.295 1.00 84.50 98 PRO A N 1
ATOM 771 C CA . PRO A 1 98 ? 2.873 -26.884 -7.418 1.00 84.50 98 PRO A CA 1
ATOM 772 C C . PRO A 1 98 ? 3.800 -27.445 -6.325 1.00 84.50 98 PRO A C 1
ATOM 774 O O . PRO A 1 98 ? 3.396 -27.504 -5.158 1.00 84.50 98 PRO A O 1
ATOM 777 N N . PRO A 1 99 ? 5.039 -27.848 -6.653 1.00 86.06 99 PRO A N 1
ATOM 778 C CA . PRO A 1 99 ? 6.040 -28.214 -5.657 1.00 86.06 99 PRO A CA 1
ATOM 779 C C . PRO A 1 99 ? 6.388 -26.998 -4.789 1.00 86.06 99 PRO A C 1
ATOM 781 O O . PRO A 1 99 ? 6.840 -25.963 -5.280 1.00 86.06 99 PRO A O 1
ATOM 784 N N . THR A 1 100 ? 6.177 -27.113 -3.477 1.00 88.94 100 THR A N 1
ATOM 785 C CA . THR A 1 100 ? 6.429 -26.024 -2.522 1.00 88.94 100 THR A CA 1
ATOM 786 C C . THR A 1 100 ? 7.165 -26.515 -1.285 1.00 88.94 100 THR A C 1
ATOM 788 O O . THR A 1 100 ? 6.786 -27.528 -0.701 1.00 88.94 100 THR A O 1
ATOM 791 N N . SER A 1 101 ? 8.136 -25.734 -0.822 1.00 90.31 101 SER A N 1
ATOM 792 C CA . SER A 1 101 ? 8.755 -25.874 0.496 1.00 90.31 101 SER A CA 1
ATOM 793 C C . SER A 1 101 ? 8.037 -24.989 1.499 1.00 90.31 101 SER A C 1
ATOM 795 O O . SER A 1 101 ? 7.689 -23.851 1.181 1.00 90.31 101 SER A O 1
ATOM 797 N N . LYS A 1 102 ? 7.876 -25.488 2.723 1.00 91.75 102 LYS A N 1
ATOM 798 C CA . LYS A 1 102 ? 7.304 -24.736 3.840 1.00 91.75 102 LYS A CA 1
ATOM 799 C C . LYS A 1 102 ? 8.349 -24.556 4.928 1.00 91.75 102 LYS A C 1
ATOM 801 O O . LYS A 1 102 ? 8.986 -25.520 5.338 1.00 91.75 102 LYS A O 1
ATOM 806 N N . GLU A 1 103 ? 8.490 -23.332 5.403 1.00 91.69 103 GLU A N 1
ATOM 807 C CA . GLU A 1 103 ? 9.350 -22.964 6.521 1.00 91.69 103 GLU A CA 1
ATOM 808 C C . GLU A 1 103 ? 8.487 -22.260 7.566 1.00 91.69 103 GLU A C 1
ATOM 810 O O . GLU A 1 103 ? 7.689 -21.381 7.240 1.00 91.69 103 GLU A O 1
ATOM 815 N N . ILE A 1 104 ? 8.610 -22.669 8.827 1.00 92.44 104 ILE A N 1
ATOM 816 C CA . ILE A 1 104 ? 7.903 -22.022 9.933 1.00 92.44 104 ILE A CA 1
ATOM 817 C C . ILE A 1 104 ? 8.875 -21.039 10.568 1.00 92.44 104 ILE A C 1
ATOM 819 O O . ILE A 1 104 ? 9.922 -21.437 11.076 1.00 92.44 104 ILE A O 1
ATOM 823 N N . VAL A 1 105 ? 8.519 -19.758 10.542 1.00 89.75 105 VAL A N 1
ATOM 824 C CA . VAL A 1 105 ? 9.346 -18.674 11.075 1.00 89.75 105 VAL A CA 1
ATOM 825 C C . VAL A 1 105 ? 8.540 -17.909 12.109 1.00 89.75 105 VAL A C 1
ATOM 827 O O . VAL A 1 105 ? 7.348 -17.678 11.934 1.00 89.75 105 VAL A O 1
ATOM 830 N N . THR A 1 106 ? 9.183 -17.532 13.210 1.00 90.44 106 THR A N 1
ATOM 831 C CA . THR A 1 106 ? 8.545 -16.732 14.261 1.00 90.44 106 THR A CA 1
ATOM 832 C C . THR A 1 106 ? 9.058 -15.303 14.182 1.00 90.44 106 THR A C 1
ATOM 834 O O . THR A 1 106 ? 10.267 -15.081 14.192 1.00 90.44 106 THR A O 1
ATOM 837 N N . TRP A 1 107 ? 8.135 -14.354 14.074 1.00 89.69 107 TRP A N 1
ATOM 838 C CA . TRP A 1 107 ? 8.385 -12.917 14.076 1.00 89.69 107 TRP A CA 1
ATOM 839 C C . TRP A 1 107 ? 7.939 -12.311 15.416 1.00 89.69 107 TRP A C 1
ATOM 841 O O . TRP A 1 107 ? 7.064 -12.887 16.067 1.00 89.69 107 TRP A O 1
ATOM 851 N N . PRO A 1 108 ? 8.523 -11.177 15.849 1.00 88.69 108 PRO A N 1
ATOM 852 C CA . PRO A 1 108 ? 8.225 -10.591 17.157 1.00 88.69 108 PRO A CA 1
ATOM 853 C C . PRO A 1 108 ? 6.747 -10.234 17.361 1.00 88.69 108 PRO A C 1
ATOM 855 O O . PRO A 1 108 ? 6.192 -10.559 18.408 1.00 88.69 108 PRO A O 1
ATOM 858 N N . THR A 1 109 ? 6.107 -9.612 16.364 1.00 88.69 109 THR A N 1
ATOM 859 C CA . THR A 1 109 ? 4.732 -9.093 16.479 1.00 88.69 109 THR A CA 1
ATOM 860 C C . THR A 1 109 ? 3.723 -9.927 15.704 1.00 88.69 109 THR A C 1
ATOM 862 O O . THR A 1 109 ? 2.670 -10.257 16.235 1.00 88.69 109 THR A O 1
ATOM 865 N N . VAL A 1 110 ? 4.037 -10.291 14.457 1.00 87.56 110 VAL A N 1
ATOM 866 C CA . VAL A 1 110 ? 3.182 -11.139 13.605 1.00 87.56 110 VAL A CA 1
ATOM 867 C C . VAL A 1 110 ? 3.102 -12.575 14.143 1.00 87.56 110 VAL A C 1
ATOM 869 O O . VAL A 1 110 ? 2.195 -13.324 13.794 1.00 87.56 110 VAL A O 1
ATOM 872 N N . GLY A 1 111 ? 4.033 -12.977 15.012 1.00 88.75 111 GLY A N 1
ATOM 873 C CA . GLY A 1 111 ? 4.020 -14.291 15.640 1.00 88.75 111 GLY A CA 1
ATOM 874 C C . GLY A 1 111 ? 4.466 -15.396 14.684 1.00 88.75 111 GLY A C 1
ATOM 875 O O . GLY A 1 111 ? 5.477 -15.273 13.992 1.00 88.75 111 GLY A O 1
ATOM 876 N N . LYS A 1 112 ? 3.757 -16.530 14.681 1.00 91.06 112 LYS A N 1
ATOM 877 C CA . LYS A 1 112 ? 4.136 -17.706 13.881 1.00 91.06 112 LYS A CA 1
ATOM 878 C C . LYS A 1 112 ? 3.643 -17.562 12.444 1.00 91.06 112 LYS A C 1
ATOM 880 O O . LYS A 1 112 ? 2.449 -17.643 12.181 1.00 91.06 112 LYS A O 1
ATOM 885 N N . MET A 1 113 ? 4.577 -17.445 11.509 1.00 90.75 113 MET A N 1
ATOM 886 C CA . MET A 1 113 ? 4.311 -17.357 10.079 1.00 90.75 113 MET A CA 1
ATOM 887 C C . MET A 1 113 ? 4.718 -18.649 9.365 1.00 90.75 113 MET A C 1
ATOM 889 O O . MET A 1 113 ? 5.754 -19.249 9.658 1.00 90.75 113 MET A O 1
ATOM 893 N N . ILE A 1 114 ? 3.906 -19.058 8.390 1.00 92.25 114 ILE A N 1
ATOM 894 C CA . ILE A 1 114 ? 4.227 -20.147 7.466 1.00 92.25 114 ILE A CA 1
ATOM 895 C C . ILE A 1 114 ? 4.690 -19.515 6.158 1.00 92.25 114 ILE A C 1
ATOM 897 O O . ILE A 1 114 ? 3.893 -18.940 5.419 1.00 92.25 114 ILE A O 1
ATOM 901 N N . PHE A 1 115 ? 5.977 -19.635 5.862 1.00 91.31 115 PHE A N 1
ATOM 902 C CA . PHE A 1 115 ? 6.545 -19.196 4.601 1.00 91.31 115 PHE A CA 1
ATOM 903 C C . PHE A 1 115 ? 6.541 -20.341 3.603 1.00 91.31 115 PHE A C 1
ATOM 905 O O . PHE A 1 115 ? 7.100 -21.406 3.859 1.00 91.31 115 PHE A O 1
ATOM 912 N N . THR A 1 116 ? 5.884 -20.124 2.468 1.00 90.25 116 THR A N 1
ATOM 913 C CA . THR A 1 116 ? 5.797 -21.113 1.394 1.00 90.25 116 THR A CA 1
ATOM 914 C C . THR A 1 116 ? 6.558 -20.587 0.189 1.00 90.25 116 THR A C 1
ATOM 916 O O . THR A 1 116 ? 6.205 -19.541 -0.349 1.00 90.25 116 THR A O 1
ATOM 919 N N . LYS A 1 117 ? 7.590 -21.314 -0.241 1.00 88.12 117 LYS A N 1
ATOM 920 C CA . LYS A 1 117 ? 8.376 -20.984 -1.435 1.00 88.12 117 LYS A CA 1
ATOM 921 C C . LYS A 1 117 ? 8.192 -22.064 -2.505 1.00 88.12 117 LYS A C 1
ATOM 923 O O . LYS A 1 117 ? 8.210 -23.248 -2.154 1.00 88.12 117 LYS A O 1
ATOM 928 N N . PRO A 1 118 ? 8.032 -21.706 -3.790 1.00 85.88 118 PRO A N 1
ATOM 929 C CA . PRO A 1 118 ? 8.050 -22.691 -4.864 1.00 85.88 118 PRO A CA 1
ATOM 930 C C . PRO A 1 118 ? 9.412 -23.390 -4.909 1.00 85.88 118 PRO A C 1
ATOM 932 O O . PRO A 1 118 ? 10.453 -22.740 -4.794 1.00 85.88 118 PRO A O 1
ATOM 935 N N . GLN A 1 119 ? 9.409 -24.710 -5.062 1.00 83.81 119 GLN A N 1
ATOM 936 C CA . GLN A 1 119 ? 10.620 -25.482 -5.316 1.00 83.81 119 GLN A CA 1
ATOM 937 C C . GLN A 1 119 ? 10.700 -25.806 -6.798 1.00 83.81 119 GLN A C 1
ATOM 939 O O . GLN A 1 119 ? 9.733 -26.275 -7.385 1.00 83.81 119 GLN A O 1
ATOM 944 N N . VAL A 1 120 ? 11.862 -25.570 -7.394 1.00 78.38 120 VAL A N 1
ATOM 945 C CA . VAL A 1 120 ? 12.140 -26.014 -8.758 1.00 78.38 120 VAL A CA 1
ATOM 946 C C . VAL A 1 120 ? 12.713 -27.430 -8.664 1.00 78.38 120 VAL A C 1
ATOM 948 O O . VAL A 1 120 ? 13.744 -27.596 -8.008 1.00 78.38 120 VAL A O 1
ATOM 951 N N . PRO A 1 121 ? 12.061 -28.451 -9.252 1.00 74.12 121 PRO A N 1
ATOM 952 C CA . PRO A 1 121 ? 12.629 -29.791 -9.353 1.00 74.12 121 PRO A CA 1
ATOM 953 C C . PRO A 1 121 ? 14.004 -29.749 -10.023 1.00 74.12 121 PRO A C 1
ATOM 955 O O . PRO A 1 121 ? 14.201 -29.018 -10.991 1.00 74.12 121 PRO A O 1
ATOM 958 N N . GLU A 1 122 ? 14.948 -30.545 -9.529 1.00 69.25 122 GLU A N 1
ATOM 959 C CA . GLU A 1 122 ? 16.340 -30.555 -10.007 1.00 69.25 122 GLU A CA 1
ATOM 960 C C . GLU A 1 122 ? 16.448 -30.903 -11.508 1.00 69.25 122 GLU A C 1
ATOM 962 O O . GLU A 1 122 ? 17.307 -30.387 -12.225 1.00 69.25 122 GLU A O 1
ATOM 967 N N . GLU A 1 123 ? 15.491 -31.689 -12.006 1.00 63.91 123 GLU A N 1
ATOM 968 C CA . GLU A 1 123 ? 15.309 -32.059 -13.416 1.00 63.91 123 GLU A CA 1
ATOM 969 C C . GLU A 1 123 ? 15.013 -30.864 -14.339 1.00 63.91 123 GLU A C 1
ATOM 971 O O . GLU A 1 123 ? 15.330 -30.905 -15.525 1.00 63.91 123 GLU A O 1
ATOM 976 N N . LEU A 1 124 ? 14.427 -29.793 -13.795 1.00 64.00 124 LEU A N 1
ATOM 977 C CA . LEU A 1 124 ? 14.090 -28.556 -14.506 1.00 64.00 124 LEU A CA 1
ATOM 978 C C . LEU A 1 124 ? 15.168 -27.477 -14.328 1.00 64.00 124 LEU A C 1
ATOM 980 O O . LEU A 1 124 ? 14.922 -26.317 -14.643 1.00 64.00 124 LEU A O 1
ATOM 984 N N . SER A 1 125 ? 16.345 -27.822 -13.795 1.00 64.69 125 SER A N 1
ATOM 985 C CA . SER A 1 125 ? 17.425 -26.854 -13.598 1.00 64.69 125 SER A CA 1
ATOM 986 C C . SER A 1 125 ? 17.908 -26.259 -14.928 1.00 64.69 125 SER A C 1
ATOM 988 O O . SER A 1 125 ? 18.218 -26.966 -15.891 1.00 64.69 125 SER A O 1
ATOM 990 N N . ASP A 1 126 ? 17.957 -24.926 -14.983 1.00 64.69 126 ASP A N 1
ATOM 991 C CA . ASP A 1 126 ? 18.281 -24.199 -16.208 1.00 64.69 126 ASP A CA 1
ATOM 992 C C . ASP A 1 126 ? 19.752 -24.425 -16.601 1.00 64.69 126 ASP A C 1
ATOM 994 O O . ASP A 1 126 ? 20.683 -24.109 -15.849 1.00 64.69 126 ASP A O 1
ATOM 998 N N . ARG A 1 127 ? 19.984 -24.940 -17.814 1.00 64.06 127 ARG A N 1
ATOM 999 C CA . ARG A 1 127 ? 21.315 -24.943 -18.434 1.00 64.06 127 ARG A CA 1
ATOM 1000 C C . ARG A 1 127 ? 21.569 -23.553 -19.008 1.00 64.06 127 ARG A C 1
ATOM 1002 O O . ARG A 1 127 ? 20.842 -23.124 -19.896 1.00 64.06 127 ARG A O 1
ATOM 1009 N N . ARG A 1 128 ? 22.596 -22.853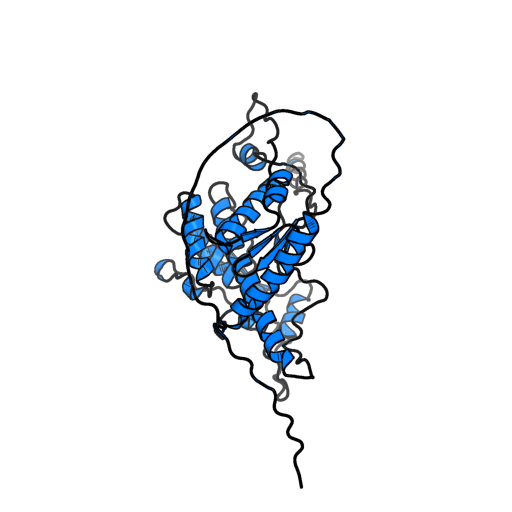 -18.513 1.00 62.62 128 ARG A N 1
ATOM 1010 C CA . ARG A 1 128 ? 22.944 -21.506 -18.999 1.00 62.62 128 ARG A CA 1
ATOM 1011 C C . ARG A 1 128 ? 23.294 -21.554 -20.486 1.00 62.62 128 ARG A C 1
ATOM 1013 O O . ARG A 1 128 ? 24.272 -22.200 -20.865 1.00 62.62 128 ARG A O 1
ATOM 1020 N N . ASN A 1 129 ? 22.537 -20.835 -21.307 1.00 67.31 129 ASN A N 1
ATOM 1021 C CA . ASN A 1 129 ? 22.873 -20.625 -22.708 1.00 67.31 129 ASN A CA 1
ATOM 1022 C C . ASN A 1 129 ? 23.823 -19.424 -22.824 1.00 67.31 129 ASN A C 1
ATOM 1024 O O . ASN A 1 129 ? 23.536 -18.346 -22.320 1.00 67.31 129 ASN A O 1
ATOM 1028 N N . LEU A 1 130 ? 24.955 -19.578 -23.518 1.00 68.69 130 LEU A N 1
ATOM 1029 C CA . LEU A 1 130 ? 25.959 -18.504 -23.672 1.00 68.69 130 LEU A CA 1
ATOM 1030 C C . LEU A 1 130 ? 25.458 -17.287 -24.477 1.00 68.69 130 LEU A C 1
ATOM 1032 O O . LEU A 1 130 ? 26.088 -16.236 -24.447 1.00 68.69 130 LEU A O 1
ATOM 1036 N N . LEU A 1 131 ? 24.350 -17.440 -25.207 1.00 69.06 131 LEU A N 1
ATOM 1037 C CA . LEU A 1 131 ? 23.711 -16.389 -26.008 1.00 69.06 131 LEU A CA 1
ATOM 1038 C C . LEU A 1 131 ? 22.573 -15.676 -25.258 1.00 69.06 131 LEU A C 1
ATOM 1040 O O . LEU A 1 131 ? 22.002 -14.717 -25.771 1.00 69.06 131 LEU A O 1
ATOM 1044 N N . GLU A 1 132 ? 22.220 -16.153 -24.065 1.00 68.94 132 GLU A N 1
ATOM 1045 C CA . GLU A 1 132 ? 21.098 -15.637 -23.292 1.00 68.94 132 GLU A CA 1
ATOM 1046 C C . GLU A 1 132 ? 21.477 -14.312 -22.630 1.00 68.94 132 GLU A C 1
ATOM 1048 O O . GLU A 1 132 ? 22.380 -14.236 -21.798 1.00 68.94 132 GLU A O 1
ATOM 1053 N N . THR A 1 133 ? 20.805 -13.244 -23.056 1.00 69.44 133 THR A N 1
ATOM 1054 C CA . THR A 1 133 ? 21.028 -11.874 -22.567 1.00 69.44 133 THR A CA 1
ATOM 1055 C C . THR A 1 133 ? 20.010 -11.464 -21.502 1.00 69.44 133 THR A C 1
ATOM 1057 O O . THR A 1 133 ? 20.141 -10.394 -20.912 1.00 69.44 133 THR A O 1
ATOM 1060 N N . THR A 1 134 ? 19.006 -12.305 -21.244 1.00 71.81 134 THR A N 1
ATOM 1061 C CA . THR A 1 134 ? 17.937 -12.061 -20.274 1.00 71.81 134 THR A CA 1
ATOM 1062 C C . THR A 1 134 ? 18.421 -12.296 -18.849 1.00 71.81 134 THR A C 1
ATOM 1064 O O . THR A 1 134 ? 18.995 -13.336 -18.521 1.00 71.81 134 THR A O 1
ATOM 1067 N N . THR A 1 135 ? 18.167 -11.328 -17.973 1.00 76.12 135 THR A N 1
ATOM 1068 C CA . THR A 1 135 ? 18.428 -11.452 -16.540 1.00 76.12 135 THR A CA 1
ATOM 1069 C C . THR A 1 135 ? 17.191 -11.984 -15.827 1.00 76.12 135 THR A C 1
ATOM 1071 O O . THR A 1 135 ? 16.070 -11.509 -16.017 1.00 76.12 135 THR A O 1
ATOM 1074 N N . TYR A 1 136 ? 17.397 -12.994 -14.985 1.00 78.56 136 TYR A N 1
ATOM 1075 C CA . TYR A 1 136 ? 16.316 -13.663 -14.273 1.00 78.56 136 TYR A CA 1
ATOM 1076 C C . TYR A 1 136 ? 16.260 -13.280 -12.800 1.00 78.56 136 TYR A C 1
ATOM 1078 O O . TYR A 1 136 ? 17.288 -13.111 -12.143 1.00 78.56 136 TYR A O 1
ATOM 1086 N N . ALA A 1 137 ? 15.045 -13.227 -12.260 1.00 75.06 137 ALA A N 1
ATOM 1087 C CA . ALA A 1 137 ? 14.814 -12.998 -10.846 1.00 75.06 137 ALA A CA 1
ATOM 1088 C C . ALA A 1 137 ? 15.207 -14.237 -10.028 1.00 75.06 137 ALA A C 1
ATOM 1090 O O . ALA A 1 137 ? 14.926 -15.382 -10.401 1.00 75.06 137 ALA A O 1
ATOM 1091 N N . GLU A 1 138 ? 15.850 -14.010 -8.886 1.00 74.62 138 GLU A N 1
ATOM 1092 C CA . GLU A 1 138 ? 16.106 -15.066 -7.912 1.00 74.62 138 GLU A CA 1
ATOM 1093 C C . GLU A 1 138 ? 14.863 -15.341 -7.062 1.00 74.62 138 GLU A C 1
ATOM 1095 O O . GLU A 1 138 ? 14.052 -14.450 -6.787 1.00 74.62 138 GLU A O 1
ATOM 1100 N N . ALA A 1 139 ? 14.712 -16.596 -6.630 1.00 73.19 139 ALA A N 1
ATOM 1101 C CA . ALA A 1 139 ? 13.675 -16.956 -5.675 1.00 73.19 139 ALA A CA 1
ATOM 1102 C C . ALA A 1 139 ? 13.951 -16.231 -4.355 1.00 73.19 139 ALA A C 1
ATOM 1104 O O . ALA A 1 139 ? 15.020 -16.385 -3.762 1.00 73.19 139 ALA A O 1
ATOM 1105 N N . ARG A 1 140 ? 12.988 -15.431 -3.896 1.00 76.81 140 ARG A N 1
ATOM 1106 C CA . ARG A 1 140 ? 13.195 -14.594 -2.715 1.00 76.81 140 ARG A CA 1
ATOM 1107 C C . ARG A 1 140 ? 13.237 -15.428 -1.448 1.00 76.81 140 ARG A C 1
ATOM 1109 O O . ARG A 1 140 ? 12.376 -16.276 -1.215 1.00 76.81 140 ARG A O 1
ATOM 1116 N N . SER A 1 141 ? 14.211 -15.118 -0.608 1.00 83.75 141 SER A N 1
ATOM 1117 C CA . SER A 1 141 ? 14.242 -15.530 0.786 1.00 83.75 141 SER A CA 1
ATOM 1118 C C . SER A 1 141 ? 13.408 -14.578 1.641 1.00 83.75 141 SER A C 1
ATOM 1120 O O . SER A 1 141 ? 13.094 -13.456 1.238 1.00 83.75 141 SER A O 1
ATOM 1122 N N . LEU A 1 142 ? 13.036 -15.032 2.835 1.00 85.06 142 LEU A N 1
ATOM 1123 C CA . LEU A 1 142 ? 12.459 -14.140 3.831 1.00 85.06 142 LEU A CA 1
ATOM 1124 C C . LEU A 1 142 ? 13.486 -13.088 4.275 1.00 85.06 142 LEU A C 1
ATOM 1126 O O . LEU A 1 142 ? 14.648 -13.436 4.511 1.00 85.06 142 LEU A O 1
ATOM 1130 N N . PRO A 1 143 ? 13.069 -11.825 4.465 1.00 83.88 143 PRO A N 1
ATOM 1131 C CA . PRO A 1 143 ? 13.948 -10.795 4.985 1.00 83.88 143 PRO A CA 1
ATOM 1132 C C . PRO A 1 143 ? 14.298 -11.086 6.449 1.00 83.88 143 PRO A C 1
ATOM 1134 O O . PRO A 1 143 ? 13.443 -11.471 7.250 1.00 83.88 143 PRO A O 1
ATOM 1137 N N . LEU A 1 144 ? 15.559 -10.849 6.815 1.00 78.69 144 LEU A N 1
ATOM 1138 C CA . LEU A 1 144 ? 16.008 -10.897 8.205 1.00 78.69 144 LEU A CA 1
ATOM 1139 C C . LEU A 1 144 ? 15.460 -9.675 8.949 1.00 78.69 144 LEU A C 1
ATOM 1141 O O . LEU A 1 144 ? 16.002 -8.573 8.844 1.00 78.69 144 LEU A O 1
ATOM 1145 N N . TYR A 1 145 ? 14.370 -9.861 9.690 1.00 81.12 145 TYR A N 1
ATOM 1146 C CA . TYR A 1 145 ? 13.784 -8.802 10.504 1.00 81.12 145 TYR A CA 1
ATOM 1147 C C . TYR A 1 145 ? 14.398 -8.772 11.906 1.00 81.12 145 TYR A C 1
ATOM 1149 O O . TYR A 1 145 ? 14.459 -9.779 12.607 1.00 81.12 145 TYR A O 1
ATOM 1157 N N . SER A 1 146 ? 14.836 -7.586 12.328 1.00 77.62 146 SER A N 1
ATOM 1158 C CA . SER A 1 146 ? 15.252 -7.310 13.701 1.00 77.62 146 SER A CA 1
ATOM 1159 C C . SER A 1 146 ? 14.815 -5.903 14.077 1.00 77.62 146 SER A C 1
ATOM 1161 O O . SER A 1 146 ? 15.203 -4.936 13.416 1.00 77.62 146 SER A O 1
ATOM 1163 N N . GLU A 1 147 ? 14.039 -5.777 15.155 1.00 73.88 147 GLU A N 1
ATOM 1164 C CA . GLU A 1 147 ? 13.499 -4.488 15.609 1.00 73.88 147 GLU A CA 1
ATOM 1165 C C . GLU A 1 147 ? 14.594 -3.443 15.852 1.00 73.88 147 GLU A C 1
ATOM 1167 O O . GLU A 1 147 ? 14.418 -2.270 15.533 1.00 73.88 147 GLU A O 1
ATOM 1172 N N . LYS A 1 148 ? 15.756 -3.879 16.357 1.00 70.88 148 LYS A N 1
ATOM 1173 C CA . LYS A 1 148 ? 16.901 -3.009 16.670 1.00 70.88 148 LYS A CA 1
ATOM 1174 C C . LYS A 1 148 ? 17.581 -2.429 15.428 1.00 70.88 148 LYS A C 1
ATOM 1176 O O . LYS A 1 148 ? 18.236 -1.397 15.518 1.00 70.88 148 LYS A O 1
ATOM 1181 N N . HIS A 1 149 ? 17.450 -3.091 14.280 1.00 70.94 149 HIS A N 1
ATOM 1182 C CA . HIS A 1 149 ? 18.104 -2.699 13.027 1.00 70.94 149 HIS A CA 1
ATOM 1183 C C . HIS A 1 149 ? 17.125 -2.187 11.967 1.00 70.94 149 HIS A C 1
ATOM 1185 O O . HIS A 1 149 ? 17.539 -1.917 10.827 1.00 70.94 149 HIS A O 1
ATOM 1191 N N . PHE A 1 150 ? 15.848 -2.051 12.331 1.00 79.62 150 PHE A N 1
ATOM 1192 C CA . PHE A 1 150 ? 14.809 -1.550 11.451 1.00 79.62 150 PHE A CA 1
ATOM 1193 C C . PHE A 1 150 ? 15.059 -0.082 11.095 1.00 79.62 150 PHE A C 1
ATOM 1195 O O . PHE A 1 150 ? 15.240 0.768 11.965 1.00 79.62 150 PHE A O 1
ATOM 1202 N N . SER A 1 151 ? 15.037 0.221 9.800 1.00 78.19 151 SER A N 1
ATOM 1203 C CA . SER A 1 151 ? 15.060 1.590 9.293 1.00 78.19 151 SER A CA 1
ATOM 1204 C C . SER A 1 151 ? 14.170 1.681 8.065 1.00 78.19 151 SER A C 1
ATOM 1206 O O . SER A 1 151 ? 14.294 0.871 7.146 1.00 78.19 151 SER A O 1
ATOM 1208 N N . LEU A 1 152 ? 13.297 2.689 8.029 1.00 76.56 152 LEU A N 1
ATOM 1209 C CA . LEU A 1 152 ? 12.412 2.933 6.889 1.00 76.56 152 LEU A CA 1
ATOM 1210 C C . LEU A 1 152 ? 13.185 3.276 5.610 1.00 76.56 152 LEU A C 1
ATOM 1212 O O . LEU A 1 152 ? 12.721 2.982 4.512 1.00 76.56 152 LEU A O 1
ATOM 1216 N N . GLN A 1 153 ? 14.377 3.860 5.749 1.00 76.06 153 GLN A N 1
ATOM 1217 C CA . GLN A 1 153 ? 15.240 4.209 4.618 1.00 76.06 153 GLN A CA 1
ATOM 1218 C C . GLN A 1 153 ? 15.716 2.954 3.872 1.00 76.06 153 GLN A C 1
ATOM 1220 O O . GLN A 1 153 ? 15.814 2.965 2.648 1.00 76.06 153 GLN A O 1
ATOM 1225 N N . LYS A 1 154 ? 15.927 1.839 4.592 1.00 81.56 154 LYS A N 1
ATOM 1226 C CA . LYS A 1 154 ? 16.316 0.549 3.997 1.00 81.56 154 LYS A CA 1
ATOM 1227 C C . LYS A 1 154 ? 15.212 -0.076 3.143 1.00 81.56 154 LYS A C 1
ATOM 1229 O O . LYS A 1 154 ? 15.506 -0.917 2.308 1.00 81.56 154 LYS A O 1
ATOM 1234 N N . LEU A 1 155 ? 13.953 0.325 3.334 1.00 80.12 155 LEU A N 1
ATOM 1235 C CA . LEU A 1 155 ? 12.814 -0.182 2.561 1.00 80.12 155 LEU A CA 1
ATOM 1236 C C . LEU A 1 155 ? 12.656 0.521 1.199 1.00 80.12 155 LEU A C 1
ATOM 1238 O O . LEU A 1 155 ? 11.644 0.330 0.520 1.00 80.12 155 LEU A O 1
ATOM 1242 N N . CYS A 1 156 ? 13.622 1.366 0.812 1.00 81.69 156 CYS A N 1
ATOM 1243 C CA . CYS A 1 156 ? 13.610 2.145 -0.427 1.00 81.69 156 CYS A CA 1
ATOM 1244 C C . CYS A 1 156 ? 12.287 2.912 -0.615 1.00 81.69 156 CYS A C 1
ATOM 1246 O O . CYS A 1 156 ? 11.736 2.979 -1.716 1.00 81.69 156 CYS A O 1
ATOM 1248 N N . ILE A 1 157 ? 11.710 3.435 0.468 1.00 84.19 157 ILE A N 1
ATOM 1249 C CA . ILE A 1 157 ? 10.510 4.274 0.415 1.00 84.19 157 ILE A CA 1
ATOM 1250 C C . ILE A 1 157 ? 10.940 5.700 0.073 1.00 84.19 157 ILE A C 1
ATOM 1252 O O . ILE A 1 157 ? 11.929 6.197 0.608 1.00 84.19 157 ILE A O 1
ATOM 1256 N N . LYS A 1 158 ? 10.200 6.371 -0.815 1.00 83.06 158 LYS A N 1
ATOM 1257 C CA . LYS A 1 158 ? 10.495 7.764 -1.178 1.00 83.06 158 LYS A CA 1
ATOM 1258 C C . LYS A 1 158 ? 10.445 8.696 0.035 1.00 83.06 158 LYS A C 1
ATOM 1260 O O . LYS A 1 158 ? 9.513 8.608 0.830 1.00 83.06 158 LYS A O 1
ATOM 1265 N N . SER A 1 159 ? 11.378 9.644 0.102 1.00 82.81 159 SER A N 1
ATOM 1266 C CA . SER A 1 159 ? 11.503 10.642 1.179 1.00 82.81 159 SER A CA 1
ATOM 1267 C C . SER A 1 159 ? 10.185 11.354 1.504 1.00 82.81 159 SER A C 1
ATOM 1269 O O . SER A 1 159 ? 9.772 11.377 2.658 1.00 82.81 159 SER A O 1
ATOM 1271 N N . GLN A 1 160 ? 9.457 11.809 0.478 1.00 82.81 160 GLN A N 1
ATOM 1272 C CA . GLN A 1 160 ? 8.146 12.455 0.640 1.00 82.81 160 GLN A CA 1
ATOM 1273 C C . GLN A 1 160 ? 7.115 11.591 1.393 1.00 82.81 160 GLN A C 1
ATOM 1275 O O . GLN A 1 160 ? 6.263 12.109 2.104 1.00 82.81 160 GLN A O 1
ATOM 1280 N N . ILE A 1 161 ? 7.180 10.264 1.241 1.00 85.69 161 ILE A N 1
ATOM 1281 C CA . ILE A 1 161 ? 6.248 9.328 1.878 1.00 85.69 161 ILE A CA 1
ATOM 1282 C C . ILE A 1 161 ? 6.660 9.101 3.335 1.00 85.69 161 ILE A C 1
ATOM 1284 O O . ILE A 1 161 ? 5.790 8.981 4.190 1.00 85.69 161 ILE A O 1
ATOM 1288 N N . LEU A 1 162 ? 7.965 9.059 3.626 1.00 87.12 162 LEU A N 1
ATOM 1289 C CA . LEU A 1 162 ? 8.488 8.818 4.974 1.00 87.12 162 LEU A CA 1
ATOM 1290 C C . LEU A 1 162 ? 7.967 9.852 5.975 1.00 87.12 162 LEU A C 1
ATOM 1292 O O . LEU A 1 162 ? 7.384 9.480 6.991 1.00 87.12 162 LEU A O 1
ATOM 1296 N N . GLU A 1 163 ? 8.087 11.136 5.639 1.00 86.38 163 GLU A N 1
ATOM 1297 C CA . GLU A 1 163 ? 7.584 12.228 6.482 1.00 86.38 163 GLU A CA 1
ATOM 1298 C C . GLU A 1 163 ? 6.062 12.160 6.661 1.00 86.38 163 GLU A C 1
ATOM 1300 O O . GLU A 1 163 ? 5.522 12.424 7.737 1.00 86.38 163 GLU A O 1
ATOM 1305 N N . ASN A 1 164 ? 5.348 11.782 5.601 1.00 89.62 164 ASN A N 1
ATOM 1306 C CA . ASN A 1 164 ? 3.894 11.712 5.625 1.00 89.62 164 ASN A CA 1
ATOM 1307 C C . ASN A 1 164 ? 3.369 10.491 6.394 1.00 89.62 164 ASN A C 1
ATOM 1309 O O . ASN A 1 164 ? 2.289 10.578 6.973 1.00 89.62 164 ASN A O 1
ATOM 1313 N N . ILE A 1 165 ? 4.111 9.379 6.453 1.00 88.56 165 ILE A N 1
ATOM 1314 C CA . ILE A 1 165 ? 3.764 8.219 7.293 1.00 88.56 165 ILE A CA 1
ATOM 1315 C C . ILE A 1 165 ? 3.784 8.619 8.769 1.00 88.56 165 ILE A C 1
ATOM 1317 O O . ILE A 1 165 ? 2.849 8.307 9.505 1.00 88.56 165 ILE A O 1
ATOM 1321 N N . GLU A 1 166 ? 4.816 9.345 9.203 1.00 87.19 166 GLU A N 1
ATOM 1322 C CA . GLU A 1 166 ? 4.908 9.822 10.586 1.00 87.19 166 GLU A CA 1
ATOM 1323 C C . GLU A 1 166 ? 3.753 10.769 10.929 1.00 87.19 166 GLU A C 1
ATOM 1325 O O . GLU A 1 166 ? 3.129 10.640 11.981 1.00 87.19 166 GLU A O 1
ATOM 1330 N N . LYS A 1 167 ? 3.398 11.680 10.014 1.00 86.38 167 LYS A N 1
ATOM 1331 C CA . LYS A 1 167 ? 2.226 12.556 10.172 1.00 86.38 167 LYS A CA 1
ATOM 1332 C C . LYS A 1 167 ? 0.915 11.767 10.204 1.00 86.38 167 LYS A C 1
ATOM 1334 O O . LYS A 1 167 ? 0.055 12.054 11.031 1.00 86.38 167 LYS A O 1
ATOM 1339 N N . ALA A 1 168 ? 0.761 10.761 9.344 1.00 86.75 168 ALA A N 1
ATOM 1340 C CA . ALA A 1 168 ? -0.425 9.908 9.316 1.00 86.75 168 ALA A CA 1
ATOM 1341 C C . ALA A 1 168 ? -0.600 9.121 10.625 1.00 86.75 168 ALA A C 1
ATOM 1343 O O . ALA A 1 168 ? -1.723 8.996 11.107 1.00 86.75 168 ALA A O 1
ATOM 1344 N N . ASN A 1 169 ? 0.496 8.666 11.238 1.00 87.19 169 ASN A N 1
ATOM 1345 C CA . ASN A 1 169 ? 0.469 8.053 12.566 1.00 87.19 169 ASN A CA 1
ATOM 1346 C C . ASN A 1 169 ? 0.032 9.046 13.653 1.00 87.19 169 ASN A C 1
ATOM 1348 O O . ASN A 1 169 ? -0.823 8.708 14.470 1.00 87.19 169 ASN A O 1
ATOM 1352 N N . LYS A 1 170 ? 0.507 10.297 13.609 1.00 87.00 170 LYS A N 1
ATOM 1353 C CA . LYS A 1 170 ? 0.067 11.343 14.552 1.00 87.00 170 LYS A CA 1
ATOM 1354 C C . LYS A 1 170 ? -1.433 11.632 14.468 1.00 87.00 170 LYS A C 1
ATOM 1356 O O . LYS A 1 170 ? -2.055 11.865 15.496 1.00 87.00 170 LYS A O 1
ATOM 1361 N N . ILE A 1 171 ? -2.036 11.564 13.275 1.00 84.62 171 ILE A N 1
ATOM 1362 C CA . ILE A 1 171 ? -3.497 11.708 13.098 1.00 84.62 171 ILE A CA 1
ATOM 1363 C C . ILE A 1 171 ? -4.265 10.610 13.855 1.00 84.62 171 ILE A C 1
ATOM 1365 O O . ILE A 1 171 ? -5.385 10.842 14.304 1.00 84.62 171 ILE A O 1
ATOM 1369 N N . LEU A 1 172 ? -3.661 9.433 14.023 1.00 81.38 172 LEU A N 1
ATOM 1370 C CA . LEU A 1 172 ? -4.210 8.327 14.809 1.00 81.38 172 LEU A CA 1
ATOM 1371 C C . LEU A 1 172 ? -3.793 8.369 16.290 1.00 81.38 172 LEU A C 1
ATOM 1373 O O . LEU A 1 172 ? -4.002 7.390 17.000 1.00 81.38 172 LEU A O 1
ATOM 1377 N N . ASN A 1 173 ? -3.210 9.477 16.763 1.00 82.81 173 ASN A N 1
ATOM 1378 C CA . ASN A 1 173 ? -2.629 9.616 18.104 1.00 82.81 173 ASN A CA 1
ATOM 1379 C C . ASN A 1 173 ? -1.519 8.587 18.400 1.00 82.81 173 ASN A C 1
ATOM 1381 O O . ASN A 1 173 ? -1.362 8.139 19.534 1.00 82.81 173 ASN A O 1
ATOM 1385 N N . LEU A 1 174 ? -0.754 8.197 17.375 1.00 82.25 174 LEU A N 1
ATOM 1386 C CA . LEU A 1 174 ? 0.413 7.328 17.506 1.00 82.25 174 LEU A CA 1
ATOM 1387 C C . LEU A 1 174 ? 1.690 8.159 17.336 1.00 82.25 174 LEU A C 1
ATOM 1389 O O . LEU A 1 174 ? 1.967 8.669 16.250 1.00 82.25 174 LEU A O 1
ATOM 1393 N N . ASP A 1 175 ? 2.488 8.264 18.399 1.00 76.75 175 ASP A N 1
ATOM 1394 C CA . ASP A 1 175 ? 3.739 9.039 18.388 1.00 76.75 175 ASP A CA 1
ATOM 1395 C C . ASP A 1 175 ? 4.855 8.368 17.575 1.00 76.75 175 ASP A C 1
ATOM 1397 O O . ASP A 1 175 ? 5.756 9.036 17.065 1.00 76.75 175 ASP A O 1
ATOM 1401 N N . THR A 1 176 ? 4.812 7.038 17.445 1.00 83.94 176 THR A N 1
ATOM 1402 C CA . THR A 1 176 ? 5.839 6.238 16.766 1.00 83.94 176 THR A CA 1
ATOM 1403 C C . THR A 1 176 ? 5.227 5.121 15.923 1.00 83.94 176 THR A C 1
ATOM 1405 O O . THR A 1 176 ? 4.092 4.699 16.148 1.00 83.94 176 THR A O 1
ATOM 1408 N N . LEU A 1 177 ? 5.992 4.623 14.942 1.00 86.00 177 LEU A N 1
ATOM 1409 C CA . LEU A 1 177 ? 5.613 3.434 14.177 1.00 86.00 177 LEU A CA 1
ATOM 1410 C C . LEU A 1 177 ? 5.502 2.218 15.094 1.00 86.00 177 LEU A C 1
ATOM 1412 O O . LEU A 1 177 ? 6.488 1.812 15.724 1.00 86.00 177 LEU A O 1
ATOM 1416 N N . ARG A 1 178 ? 4.320 1.605 15.097 1.00 89.88 178 ARG A N 1
ATOM 1417 C CA . ARG A 1 178 ? 4.050 0.398 15.874 1.00 89.88 178 ARG A CA 1
ATOM 1418 C C . ARG A 1 178 ? 4.814 -0.812 15.309 1.00 89.88 178 ARG A C 1
ATOM 1420 O O . ARG A 1 178 ? 5.096 -0.847 14.107 1.00 89.88 178 ARG A O 1
ATOM 1427 N N . PRO A 1 179 ? 5.161 -1.811 16.141 1.00 90.81 179 PRO A N 1
ATOM 1428 C CA . PRO A 1 179 ? 5.903 -2.995 15.698 1.00 90.81 179 PRO A CA 1
ATOM 1429 C C . PRO A 1 179 ? 5.245 -3.740 14.526 1.00 90.81 179 PRO A C 1
ATOM 1431 O O . PRO A 1 179 ? 5.917 -4.044 13.541 1.00 90.81 179 PRO A O 1
ATOM 1434 N N . LEU A 1 180 ? 3.917 -3.912 14.553 1.00 90.62 180 LEU A N 1
ATOM 1435 C CA . LEU A 1 180 ? 3.177 -4.567 13.470 1.00 90.62 180 LEU A CA 1
ATOM 1436 C C . LEU A 1 180 ? 3.313 -3.801 12.147 1.00 90.62 180 LEU A C 1
ATOM 1438 O O . LEU A 1 180 ? 3.528 -4.413 11.100 1.00 90.62 180 LEU A O 1
ATOM 1442 N N . GLN A 1 181 ? 3.258 -2.463 12.181 1.00 91.56 181 GLN A N 1
ATOM 1443 C CA . GLN A 1 181 ? 3.450 -1.650 10.977 1.00 91.56 181 GLN A CA 1
ATOM 1444 C C . GLN A 1 181 ? 4.815 -1.902 10.339 1.00 91.56 181 GLN A C 1
ATOM 1446 O O . GLN A 1 181 ? 4.898 -2.039 9.119 1.00 91.56 181 GLN A O 1
ATOM 1451 N N . LYS A 1 182 ? 5.872 -1.976 11.157 1.00 91.44 182 LYS A N 1
ATOM 1452 C CA . LYS A 1 182 ? 7.251 -2.206 10.705 1.00 91.44 182 LYS A CA 1
ATOM 1453 C C . LYS A 1 182 ? 7.393 -3.566 10.031 1.00 91.44 182 LYS A C 1
ATOM 1455 O O . LYS A 1 182 ? 7.981 -3.653 8.952 1.00 91.44 182 LYS A O 1
ATOM 1460 N N . GLU A 1 183 ? 6.825 -4.608 10.630 1.00 91.62 183 GLU A N 1
ATOM 1461 C CA . GLU A 1 183 ? 6.874 -5.973 10.100 1.00 91.62 183 GLU A CA 1
ATOM 1462 C C . GLU A 1 183 ? 6.108 -6.094 8.779 1.00 91.62 183 GLU A C 1
ATOM 1464 O O . GLU A 1 183 ? 6.675 -6.509 7.766 1.00 91.62 183 GLU A O 1
ATOM 1469 N N . ILE A 1 184 ? 4.856 -5.628 8.748 1.00 91.75 184 ILE A N 1
ATOM 1470 C CA . ILE A 1 184 ? 4.010 -5.677 7.548 1.00 91.75 184 ILE A CA 1
ATOM 1471 C C . ILE A 1 184 ? 4.600 -4.827 6.419 1.00 91.75 184 ILE A C 1
ATOM 1473 O O . ILE A 1 184 ? 4.627 -5.266 5.270 1.00 91.75 184 ILE A O 1
ATOM 1477 N N . MET A 1 185 ? 5.131 -3.637 6.720 1.00 90.31 185 MET A N 1
ATOM 1478 C CA . MET A 1 185 ? 5.814 -2.814 5.717 1.00 90.31 185 MET A CA 1
ATOM 1479 C C . MET A 1 185 ? 7.085 -3.478 5.194 1.00 90.31 185 MET A C 1
ATOM 1481 O O . MET A 1 185 ? 7.368 -3.356 4.004 1.00 90.31 185 MET A O 1
ATOM 1485 N N . THR A 1 186 ? 7.835 -4.181 6.047 1.00 91.00 186 THR A N 1
ATOM 1486 C CA . THR A 1 186 ? 9.023 -4.932 5.620 1.00 91.00 186 THR A CA 1
ATOM 1487 C C . THR A 1 186 ? 8.632 -6.018 4.626 1.00 91.00 186 THR A C 1
ATOM 1489 O O . THR A 1 186 ? 9.227 -6.098 3.554 1.00 91.00 186 THR A O 1
ATOM 1492 N N . LEU A 1 187 ? 7.604 -6.811 4.931 1.00 90.81 187 LEU A N 1
ATOM 1493 C CA . LEU A 1 187 ? 7.117 -7.860 4.033 1.00 90.81 187 LEU A CA 1
ATOM 1494 C C . LEU A 1 187 ? 6.579 -7.278 2.715 1.00 90.81 187 LEU A C 1
ATOM 1496 O O . LEU A 1 187 ? 6.969 -7.728 1.638 1.00 90.81 187 LEU A O 1
ATOM 1500 N N . ALA A 1 188 ? 5.755 -6.229 2.793 1.00 89.94 188 ALA A N 1
ATOM 1501 C CA . ALA A 1 188 ? 5.154 -5.595 1.622 1.00 89.94 188 ALA A CA 1
ATOM 1502 C C . ALA A 1 188 ? 6.197 -4.908 0.723 1.00 89.94 188 ALA A C 1
ATOM 1504 O O . ALA A 1 188 ? 6.182 -5.086 -0.490 1.00 89.94 188 ALA A O 1
ATOM 1505 N N . CYS A 1 189 ? 7.149 -4.152 1.284 1.00 88.06 189 CYS A N 1
ATOM 1506 C CA . CYS A 1 189 ? 8.198 -3.492 0.491 1.00 88.06 189 CYS A CA 1
ATOM 1507 C C . CYS A 1 189 ? 9.179 -4.491 -0.141 1.00 88.06 189 CYS A C 1
ATOM 1509 O O . CYS A 1 189 ? 9.738 -4.197 -1.194 1.00 88.06 189 CYS A O 1
ATOM 1511 N N . ASN A 1 190 ? 9.314 -5.687 0.440 1.00 87.50 190 ASN A N 1
ATOM 1512 C CA . ASN A 1 190 ? 9.998 -6.825 -0.171 1.00 87.50 190 ASN A CA 1
ATOM 1513 C C . ASN A 1 190 ? 9.086 -7.649 -1.107 1.00 87.50 190 ASN A C 1
ATOM 1515 O O . ASN A 1 190 ? 9.446 -8.771 -1.444 1.00 87.50 190 ASN A O 1
ATOM 1519 N N . TYR A 1 191 ? 7.934 -7.113 -1.539 1.00 87.62 191 TYR A N 1
ATOM 1520 C CA . TYR A 1 191 ? 6.917 -7.737 -2.407 1.00 87.62 191 TYR A CA 1
ATOM 1521 C C . TYR A 1 191 ? 6.653 -9.217 -2.104 1.00 87.62 191 TYR A C 1
ATOM 1523 O O . TYR A 1 191 ? 6.616 -10.047 -3.013 1.00 87.62 191 TYR A O 1
ATOM 1531 N N . HIS A 1 192 ? 6.504 -9.551 -0.824 1.00 88.56 192 HIS A N 1
ATOM 1532 C CA . HIS A 1 192 ? 5.967 -10.847 -0.436 1.00 88.56 192 HIS A CA 1
ATOM 1533 C C . HIS A 1 192 ? 4.443 -10.805 -0.449 1.00 88.56 192 HIS A C 1
ATOM 1535 O O . HIS A 1 192 ? 3.835 -9.821 -0.021 1.00 88.56 192 HIS A O 1
ATOM 1541 N N . ASP A 1 193 ? 3.836 -11.907 -0.877 1.00 90.12 193 ASP A N 1
ATOM 1542 C CA . ASP A 1 193 ? 2.407 -12.124 -0.704 1.00 90.12 193 ASP A CA 1
ATOM 1543 C C . ASP A 1 193 ? 2.134 -12.453 0.766 1.00 90.12 193 ASP A C 1
ATOM 1545 O O . ASP A 1 193 ? 2.691 -13.403 1.322 1.00 90.12 193 ASP A O 1
ATOM 1549 N N . VAL A 1 194 ? 1.293 -11.645 1.412 1.00 90.31 194 VAL A N 1
ATOM 1550 C CA . VAL A 1 194 ? 1.012 -11.751 2.848 1.00 90.31 194 VAL A CA 1
ATOM 1551 C C . VAL A 1 194 ? -0.459 -12.080 3.067 1.00 90.31 194 VAL A C 1
ATOM 1553 O O . VAL A 1 194 ? -1.345 -11.357 2.614 1.00 90.31 194 VAL A O 1
ATOM 1556 N N . TYR A 1 195 ? -0.715 -13.146 3.823 1.00 92.06 195 TYR A N 1
ATOM 1557 C CA . TYR A 1 195 ? -2.032 -13.462 4.369 1.00 92.06 195 TYR A CA 1
ATOM 1558 C C . TYR A 1 195 ? -2.014 -13.243 5.883 1.00 92.06 195 TYR A C 1
ATOM 1560 O O . TYR A 1 195 ? -1.318 -13.956 6.603 1.00 92.06 195 TYR A O 1
ATOM 1568 N N . PHE A 1 196 ? -2.772 -12.253 6.359 1.00 91.06 196 PHE A N 1
ATOM 1569 C CA . PHE A 1 196 ? -2.827 -11.874 7.772 1.00 91.06 196 PHE A CA 1
ATOM 1570 C C . PHE A 1 196 ? -4.260 -12.017 8.321 1.00 91.06 196 PHE A C 1
ATOM 1572 O O . PHE A 1 196 ? -5.096 -11.152 8.053 1.00 91.06 196 PHE A O 1
ATOM 1579 N N . PRO A 1 197 ? -4.575 -13.104 9.054 1.00 90.75 197 PRO A N 1
ATOM 1580 C CA . PRO A 1 197 ? -5.923 -13.361 9.567 1.00 90.75 197 PRO A CA 1
ATOM 1581 C C . PRO A 1 197 ? -6.225 -12.685 10.915 1.00 90.75 197 PRO A C 1
ATOM 1583 O O . PRO A 1 197 ? -7.388 -12.605 11.297 1.00 90.75 197 PRO A O 1
ATOM 1586 N N . GLU A 1 198 ? -5.219 -12.185 11.634 1.00 88.56 198 GLU A N 1
ATOM 1587 C CA . GLU A 1 198 ? -5.361 -11.618 12.988 1.00 88.56 198 GLU A CA 1
ATOM 1588 C C . GLU A 1 198 ? -5.739 -10.126 12.974 1.00 88.56 198 GLU A C 1
ATOM 1590 O O . GLU A 1 198 ? -5.286 -9.326 13.794 1.00 88.56 198 GLU A O 1
ATOM 1595 N N . MET A 1 199 ? -6.559 -9.716 12.006 1.00 86.88 199 MET A N 1
ATOM 1596 C CA . MET A 1 199 ? -7.042 -8.341 11.927 1.00 86.88 199 MET A CA 1
ATOM 1597 C C . MET A 1 199 ? -8.043 -8.066 13.058 1.00 86.88 199 MET A C 1
ATOM 1599 O O . MET A 1 199 ? -9.046 -8.762 13.201 1.00 86.88 199 MET A O 1
ATOM 1603 N N . THR A 1 200 ? -7.788 -7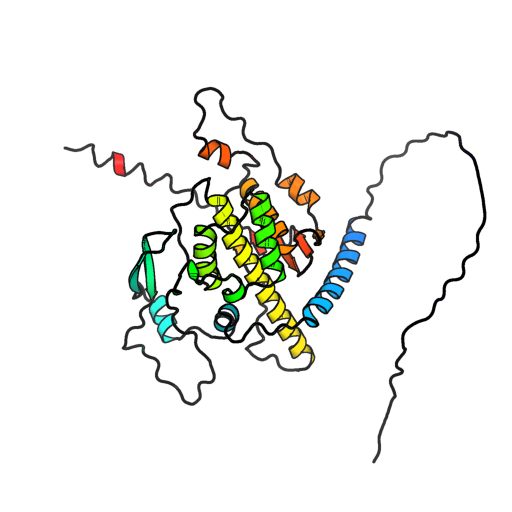.009 13.823 1.00 87.19 200 THR A N 1
ATOM 1604 C CA . THR A 1 200 ? -8.618 -6.504 14.920 1.00 87.19 200 THR A CA 1
ATOM 1605 C C . THR A 1 200 ? -8.925 -5.022 14.708 1.00 87.19 200 THR A C 1
ATOM 1607 O O . THR A 1 200 ? -8.308 -4.352 13.881 1.00 87.19 200 THR A O 1
ATOM 1610 N N . PHE A 1 201 ? -9.874 -4.469 15.463 1.00 81.50 201 PHE A N 1
ATOM 1611 C CA . PHE A 1 201 ? -10.223 -3.046 15.367 1.00 81.50 201 PHE A CA 1
ATOM 1612 C C . PHE A 1 201 ? -9.068 -2.132 15.783 1.00 81.50 201 PHE A C 1
ATOM 1614 O O . PHE A 1 201 ? -8.881 -1.080 15.176 1.00 81.50 201 PHE A O 1
ATOM 1621 N N . ASP A 1 202 ? -8.249 -2.581 16.734 1.00 83.44 202 ASP A N 1
ATOM 1622 C CA . ASP A 1 202 ? -7.101 -1.824 17.229 1.00 83.44 202 ASP A CA 1
ATOM 1623 C C . ASP A 1 202 ? -5.941 -1.789 16.228 1.00 83.44 202 ASP A C 1
ATOM 1625 O O . ASP A 1 202 ? -5.191 -0.811 16.198 1.00 83.44 202 ASP A O 1
ATOM 1629 N N . ASN A 1 203 ? -5.785 -2.839 15.409 1.00 88.56 203 ASN A N 1
ATOM 1630 C CA . ASN A 1 203 ? -4.681 -2.966 14.452 1.00 88.56 203 ASN A CA 1
ATOM 1631 C C . ASN A 1 203 ? -5.070 -2.640 13.000 1.00 88.56 203 ASN A C 1
ATOM 1633 O O . ASN A 1 203 ? -4.203 -2.410 12.156 1.00 88.56 203 ASN A O 1
ATOM 1637 N N . MET A 1 204 ? -6.365 -2.557 12.688 1.00 88.56 204 MET A N 1
ATOM 1638 C CA . MET A 1 204 ? -6.850 -2.319 11.327 1.00 88.56 204 MET A CA 1
ATOM 1639 C C . MET A 1 204 ? -6.301 -1.014 10.735 1.00 88.56 204 MET A C 1
ATOM 1641 O O . MET A 1 204 ? -5.972 -0.954 9.547 1.00 88.56 204 MET A O 1
ATOM 1645 N N . ASP A 1 205 ? -6.189 0.034 11.548 1.00 89.31 205 ASP A N 1
ATOM 1646 C CA . ASP A 1 205 ? -5.672 1.323 11.094 1.00 89.31 205 ASP A CA 1
ATOM 1647 C C . ASP A 1 205 ? -4.149 1.289 10.868 1.00 89.31 205 ASP A C 1
ATOM 1649 O O . ASP A 1 205 ? -3.664 1.920 9.926 1.00 89.31 205 ASP A O 1
ATOM 1653 N N . GLU A 1 206 ? -3.403 0.479 11.634 1.00 90.75 206 GLU A N 1
ATOM 1654 C CA . GLU A 1 206 ? -1.980 0.218 11.364 1.00 90.75 206 GLU A CA 1
ATOM 1655 C C . GLU A 1 206 ? -1.786 -0.461 10.025 1.00 90.75 206 GLU A C 1
ATOM 1657 O O . GLU A 1 206 ? -0.992 0.006 9.210 1.00 90.75 206 GLU A O 1
ATOM 1662 N N . LEU A 1 207 ? -2.534 -1.544 9.801 1.00 91.81 207 LEU A N 1
ATOM 1663 C CA . LEU A 1 207 ? -2.483 -2.307 8.563 1.00 91.81 207 LEU A CA 1
ATOM 1664 C C . LEU A 1 207 ? -2.808 -1.398 7.379 1.00 91.81 207 LEU A C 1
ATOM 1666 O O . LEU A 1 207 ? -2.109 -1.438 6.365 1.00 91.81 207 LEU A O 1
ATOM 1670 N N . ARG A 1 208 ? -3.814 -0.521 7.533 1.00 92.12 208 ARG A N 1
ATOM 1671 C CA . ARG A 1 208 ? -4.191 0.469 6.518 1.00 92.12 208 ARG A CA 1
ATOM 1672 C C . ARG A 1 208 ? -3.051 1.413 6.180 1.00 92.12 208 ARG A C 1
ATOM 1674 O O . ARG A 1 208 ? -2.818 1.651 5.000 1.00 92.12 208 ARG A O 1
ATOM 1681 N N . ILE A 1 209 ? -2.336 1.933 7.175 1.00 92.44 209 ILE A N 1
ATOM 1682 C CA . ILE A 1 209 ? -1.152 2.766 6.928 1.00 92.44 209 ILE A CA 1
ATOM 1683 C C . ILE A 1 209 ? -0.093 1.967 6.168 1.00 92.44 209 ILE A C 1
ATOM 1685 O O . ILE A 1 209 ? 0.390 2.438 5.139 1.00 92.44 209 ILE A O 1
ATOM 1689 N N . SER A 1 210 ? 0.220 0.752 6.622 1.00 92.38 210 SER A N 1
ATOM 1690 C CA . SER A 1 210 ? 1.277 -0.078 6.043 1.00 92.38 210 SER A CA 1
ATOM 1691 C C . SER A 1 210 ? 1.039 -0.405 4.569 1.00 92.38 210 SER A C 1
ATOM 1693 O O . SER A 1 210 ? 1.923 -0.156 3.743 1.00 92.38 210 SER A O 1
ATOM 1695 N N . TYR A 1 211 ? -0.145 -0.916 4.201 1.00 92.56 211 TYR A N 1
ATOM 1696 C CA . TYR A 1 211 ? -0.404 -1.240 2.796 1.00 92.56 211 TYR A CA 1
ATOM 1697 C C . TYR A 1 211 ? -0.627 0.016 1.945 1.00 92.56 211 TYR A C 1
ATOM 1699 O O . TYR A 1 211 ? -0.166 0.047 0.807 1.00 92.56 211 TYR A O 1
ATOM 1707 N N . CYS A 1 212 ? -1.265 1.079 2.460 1.00 93.19 212 CYS A N 1
ATOM 1708 C CA . CYS A 1 212 ? -1.424 2.325 1.700 1.00 93.19 212 CYS A CA 1
ATOM 1709 C C . CYS A 1 212 ? -0.067 2.967 1.389 1.00 93.19 212 CYS A C 1
ATOM 1711 O O . CYS A 1 212 ? 0.145 3.425 0.266 1.00 93.19 212 CYS A O 1
ATOM 1713 N N . ALA A 1 213 ? 0.865 2.960 2.346 1.00 91.88 213 ALA A N 1
ATOM 1714 C CA . ALA A 1 213 ? 2.232 3.430 2.144 1.00 91.88 213 ALA A CA 1
ATOM 1715 C C . ALA A 1 213 ? 2.951 2.637 1.049 1.00 91.88 213 ALA A C 1
ATOM 1717 O O . ALA A 1 213 ? 3.534 3.231 0.138 1.00 91.88 213 ALA A O 1
ATOM 1718 N N . HIS A 1 214 ? 2.859 1.304 1.094 1.00 91.69 214 HIS A N 1
ATOM 1719 C CA . HIS A 1 214 ? 3.422 0.442 0.058 1.00 91.69 214 HIS A CA 1
ATOM 1720 C C . HIS A 1 214 ? 2.816 0.732 -1.325 1.00 91.69 214 HIS A C 1
ATOM 1722 O O . HIS A 1 214 ? 3.555 0.934 -2.288 1.00 91.69 214 HIS A O 1
ATOM 1728 N N . VAL A 1 215 ? 1.486 0.832 -1.417 1.00 91.69 215 VAL A N 1
ATOM 1729 C CA . VAL A 1 215 ? 0.766 1.122 -2.668 1.00 91.69 215 VAL A CA 1
ATOM 1730 C C . VAL A 1 215 ? 1.194 2.460 -3.263 1.00 91.69 215 VAL A C 1
ATOM 1732 O O . VAL A 1 215 ? 1.526 2.527 -4.447 1.00 91.69 215 VAL A O 1
ATOM 1735 N N . VAL A 1 216 ? 1.229 3.526 -2.458 1.00 90.44 216 VAL A N 1
ATOM 1736 C CA . VAL A 1 216 ? 1.650 4.857 -2.918 1.00 90.44 216 VAL A CA 1
ATOM 1737 C C . VAL A 1 216 ? 3.100 4.826 -3.403 1.00 90.44 216 VAL A C 1
ATOM 1739 O O . VAL A 1 216 ? 3.394 5.342 -4.484 1.00 90.44 216 VAL A O 1
ATOM 1742 N N . ASN A 1 217 ? 3.994 4.164 -2.663 1.00 90.19 217 ASN A N 1
ATOM 1743 C CA . ASN A 1 217 ? 5.393 4.009 -3.056 1.00 90.19 217 ASN A CA 1
ATOM 1744 C C . ASN A 1 217 ? 5.528 3.260 -4.391 1.00 90.19 217 ASN A C 1
ATOM 1746 O O . ASN A 1 217 ? 6.201 3.741 -5.302 1.00 90.19 217 ASN A O 1
ATOM 1750 N N . HIS A 1 218 ? 4.839 2.128 -4.542 1.00 88.69 218 HIS A N 1
ATOM 1751 C CA . HIS A 1 218 ? 4.852 1.316 -5.758 1.00 88.69 218 HIS A CA 1
ATOM 1752 C C . HIS A 1 218 ? 4.341 2.088 -6.984 1.00 88.69 218 HIS A C 1
ATOM 1754 O O . HIS A 1 218 ? 4.973 2.073 -8.045 1.00 88.69 218 HIS A O 1
ATOM 1760 N N . VAL A 1 219 ? 3.227 2.813 -6.841 1.00 88.12 219 VAL A N 1
ATOM 1761 C CA . VAL A 1 219 ? 2.639 3.606 -7.931 1.00 88.12 219 VAL A CA 1
ATOM 1762 C C . VAL A 1 219 ? 3.570 4.746 -8.348 1.00 88.12 219 VAL A C 1
ATOM 1764 O O . VAL A 1 219 ? 3.772 4.959 -9.544 1.00 88.12 219 VAL A O 1
ATOM 1767 N N . LEU A 1 220 ? 4.180 5.449 -7.390 1.00 86.75 220 LEU A N 1
ATOM 1768 C CA . LEU A 1 220 ? 5.122 6.533 -7.681 1.00 86.75 220 LEU A CA 1
ATOM 1769 C C . LEU A 1 220 ? 6.405 6.023 -8.345 1.00 86.75 220 LEU A C 1
ATOM 1771 O O . LEU A 1 220 ? 6.853 6.618 -9.325 1.00 86.75 220 LEU A O 1
ATOM 1775 N N . LYS A 1 221 ? 6.979 4.914 -7.862 1.00 85.06 221 LYS A N 1
ATOM 1776 C CA . LYS A 1 221 ? 8.150 4.283 -8.491 1.00 85.06 221 LYS A CA 1
ATOM 1777 C C . LYS A 1 221 ? 7.849 3.847 -9.927 1.00 85.06 221 LYS A C 1
ATOM 1779 O O . LYS A 1 221 ? 8.619 4.156 -10.835 1.00 85.06 221 LYS A O 1
ATOM 1784 N N . SER A 1 222 ? 6.696 3.213 -10.142 1.00 84.75 222 SER A N 1
ATOM 1785 C CA . SER A 1 222 ? 6.238 2.794 -11.471 1.00 84.75 222 SER A CA 1
ATOM 1786 C C . SER A 1 222 ? 6.053 3.979 -12.418 1.00 84.75 222 SER A C 1
ATOM 1788 O O . SER A 1 222 ? 6.516 3.937 -13.555 1.00 84.75 222 SER A O 1
ATOM 1790 N N . ARG A 1 223 ? 5.417 5.065 -11.954 1.00 82.81 223 ARG A N 1
ATOM 1791 C CA . ARG A 1 223 ? 5.227 6.283 -12.755 1.00 82.81 223 ARG A CA 1
ATOM 1792 C C . ARG A 1 223 ? 6.564 6.901 -13.165 1.00 82.81 223 ARG A C 1
ATOM 1794 O O . ARG A 1 223 ? 6.720 7.251 -14.330 1.00 82.81 223 ARG A O 1
ATOM 1801 N N . LEU A 1 224 ? 7.523 7.007 -12.245 1.00 83.88 224 LEU A N 1
ATOM 1802 C CA . LEU A 1 224 ? 8.837 7.578 -12.553 1.00 83.88 224 LEU A CA 1
ATOM 1803 C C . LEU A 1 224 ? 9.615 6.750 -13.578 1.00 83.88 224 LEU A C 1
ATOM 1805 O O . LEU A 1 224 ? 10.203 7.330 -14.488 1.00 83.88 224 LEU A O 1
ATOM 1809 N N . LYS A 1 225 ? 9.578 5.413 -13.488 1.00 81.50 225 LYS A N 1
ATOM 1810 C CA . LYS A 1 225 ? 10.199 4.547 -14.507 1.00 81.50 225 LYS A CA 1
ATOM 1811 C C . LYS A 1 225 ? 9.592 4.786 -15.890 1.00 81.50 225 LYS A C 1
ATOM 1813 O O . LYS A 1 225 ? 10.342 5.010 -16.835 1.00 81.50 225 LYS A O 1
ATOM 1818 N N . ILE A 1 226 ? 8.264 4.869 -15.980 1.00 82.50 226 ILE A N 1
ATOM 1819 C CA . ILE A 1 226 ? 7.560 5.163 -17.238 1.00 82.50 226 ILE A CA 1
ATOM 1820 C C . ILE A 1 226 ? 7.965 6.535 -17.799 1.00 82.50 226 ILE A C 1
ATOM 1822 O O . ILE A 1 226 ? 8.227 6.668 -18.994 1.00 82.50 226 ILE A O 1
ATOM 1826 N N . ILE A 1 227 ? 8.037 7.571 -16.956 1.00 84.38 227 ILE A N 1
ATOM 1827 C CA . ILE A 1 227 ? 8.465 8.916 -17.379 1.00 84.38 227 ILE A CA 1
ATOM 1828 C C . ILE A 1 227 ? 9.899 8.877 -17.922 1.00 84.38 227 ILE A C 1
ATOM 1830 O O . ILE A 1 227 ? 10.160 9.433 -18.989 1.00 84.38 227 ILE A O 1
ATOM 1834 N N . HIS A 1 228 ? 10.805 8.164 -17.250 1.00 82.69 228 HIS A N 1
ATOM 1835 C CA . HIS A 1 228 ? 12.193 8.001 -17.690 1.00 82.69 228 HIS A CA 1
ATOM 1836 C C . HIS A 1 228 ? 12.322 7.218 -19.000 1.00 82.69 228 HIS A C 1
ATOM 1838 O O . HIS A 1 228 ? 13.127 7.564 -19.864 1.00 82.69 228 HIS A O 1
ATOM 1844 N N . HIS A 1 229 ? 11.520 6.172 -19.192 1.00 83.00 229 HIS A N 1
ATOM 1845 C CA . HIS A 1 229 ? 11.494 5.433 -20.453 1.00 83.00 229 HIS A CA 1
ATOM 1846 C C . HIS A 1 229 ? 10.965 6.303 -21.594 1.00 83.00 229 HIS A C 1
ATOM 1848 O O . HIS A 1 229 ? 11.622 6.404 -22.629 1.00 83.00 229 HIS A O 1
ATOM 1854 N N . ASN A 1 230 ? 9.871 7.039 -21.381 1.00 83.81 230 ASN A N 1
ATOM 1855 C CA . ASN A 1 230 ? 9.346 7.994 -22.364 1.00 83.81 230 ASN A CA 1
ATOM 1856 C C . ASN A 1 230 ? 10.377 9.079 -22.723 1.00 83.81 230 ASN A C 1
ATOM 1858 O O . ASN A 1 230 ? 10.537 9.431 -23.892 1.00 83.81 230 ASN A O 1
ATOM 1862 N N . ALA A 1 231 ? 11.124 9.571 -21.730 1.00 84.44 231 ALA A N 1
ATOM 1863 C CA . ALA A 1 231 ? 12.219 10.515 -21.925 1.00 84.44 231 ALA A CA 1
ATOM 1864 C C . ALA A 1 231 ? 13.299 9.970 -22.867 1.00 84.44 231 ALA A C 1
ATOM 1866 O O . ALA A 1 231 ? 13.749 10.665 -23.781 1.00 84.44 231 ALA A O 1
ATOM 1867 N N . LYS A 1 232 ? 13.715 8.718 -22.654 1.00 82.25 232 LYS A N 1
ATOM 1868 C CA . LYS A 1 232 ? 14.737 8.045 -23.464 1.00 82.25 232 LYS A CA 1
ATOM 1869 C C . LYS A 1 232 ? 14.233 7.711 -24.867 1.00 82.25 232 LYS A C 1
ATOM 1871 O O . LYS A 1 232 ? 14.990 7.866 -25.824 1.00 82.25 232 LYS A O 1
ATOM 1876 N N . LEU A 1 233 ? 12.969 7.309 -24.989 1.00 82.69 233 LEU A N 1
ATOM 1877 C CA . LEU A 1 233 ? 12.316 7.011 -26.264 1.00 82.69 233 LEU A CA 1
ATOM 1878 C C . LEU A 1 233 ? 12.144 8.250 -27.141 1.00 82.69 233 LEU A C 1
ATOM 1880 O O . LEU A 1 233 ? 12.241 8.140 -28.353 1.00 82.69 233 LEU A O 1
ATOM 1884 N N . SER A 1 234 ? 12.008 9.448 -26.560 1.00 78.50 234 SER A N 1
ATOM 1885 C CA . SER A 1 234 ? 11.941 10.694 -27.345 1.00 78.50 234 SER A CA 1
ATOM 1886 C C . SER A 1 234 ? 13.169 10.952 -28.239 1.00 78.50 234 SER A C 1
ATOM 1888 O O . SER A 1 234 ? 13.128 11.829 -29.099 1.00 78.50 234 SER A O 1
ATOM 1890 N N . LYS A 1 235 ? 14.263 10.202 -28.033 1.00 75.69 235 LYS A N 1
ATOM 1891 C CA . LYS A 1 235 ? 15.540 10.318 -28.749 1.00 75.69 235 LYS A CA 1
ATOM 1892 C C . LYS A 1 235 ? 15.882 9.093 -29.614 1.00 75.69 235 LYS A C 1
ATOM 1894 O O . LYS A 1 235 ? 16.992 9.050 -30.140 1.00 75.69 235 LYS A O 1
ATOM 1899 N N . LYS A 1 236 ? 15.001 8.088 -29.716 1.00 77.50 236 LYS A N 1
ATOM 1900 C CA . LYS A 1 236 ? 15.247 6.829 -30.444 1.00 77.50 236 LYS A CA 1
ATOM 1901 C C . LYS A 1 236 ? 14.050 6.464 -31.324 1.00 77.50 236 LYS A C 1
ATOM 1903 O O . LYS A 1 236 ? 12.917 6.597 -30.881 1.00 77.50 236 LYS A O 1
ATOM 1908 N N . ASP A 1 237 ? 14.315 5.957 -32.527 1.00 73.12 237 ASP A N 1
ATOM 1909 C CA . ASP A 1 237 ? 13.262 5.536 -33.468 1.00 73.12 237 ASP A CA 1
ATOM 1910 C C . ASP A 1 237 ? 12.725 4.124 -33.171 1.00 73.12 237 ASP A C 1
ATOM 1912 O O . ASP A 1 237 ? 11.565 3.826 -33.447 1.00 73.12 237 ASP A O 1
ATOM 1916 N N . GLU A 1 238 ? 13.541 3.264 -32.555 1.00 77.12 238 GLU A N 1
ATOM 1917 C CA . GLU A 1 238 ? 13.139 1.921 -32.127 1.00 77.12 238 GLU A CA 1
ATOM 1918 C C . GLU A 1 238 ? 12.882 1.866 -30.619 1.00 77.12 238 GLU A C 1
ATOM 1920 O O . GLU A 1 238 ? 13.636 2.434 -29.823 1.00 77.12 238 GLU A O 1
ATOM 1925 N N . VAL A 1 239 ? 11.821 1.149 -30.233 1.00 75.88 239 VAL A N 1
ATOM 1926 C CA . VAL A 1 239 ? 11.426 0.912 -28.837 1.00 75.88 239 VAL A CA 1
ATOM 1927 C C . VAL A 1 239 ? 12.051 -0.406 -28.364 1.00 75.88 239 VAL A C 1
ATOM 1929 O O . VAL A 1 239 ? 11.572 -1.468 -28.780 1.00 75.88 239 VAL A O 1
ATOM 1932 N N . PRO A 1 240 ? 13.080 -0.372 -27.492 1.00 77.31 240 PRO A N 1
ATOM 1933 C CA . PRO A 1 240 ? 13.618 -1.571 -26.858 1.00 77.31 240 PRO A CA 1
ATOM 1934 C C . PRO A 1 240 ? 12.532 -2.306 -26.073 1.00 77.31 240 PRO A C 1
ATOM 1936 O O . PRO A 1 240 ? 11.607 -1.682 -25.547 1.00 77.31 240 PRO A O 1
ATOM 1939 N N . GLU A 1 241 ? 12.664 -3.624 -25.960 1.00 72.50 241 GLU A N 1
ATOM 1940 C CA . GLU A 1 241 ? 11.712 -4.471 -25.235 1.00 72.50 241 GLU A CA 1
ATOM 1941 C C . GLU A 1 241 ? 11.542 -4.041 -23.769 1.00 72.50 241 GLU A C 1
ATOM 1943 O O . GLU A 1 241 ? 10.417 -3.927 -23.287 1.00 72.50 241 GLU A O 1
ATOM 1948 N N . GLU A 1 242 ? 12.636 -3.626 -23.128 1.00 69.44 242 GLU A N 1
ATOM 1949 C CA . GLU A 1 242 ? 12.681 -3.075 -21.764 1.00 69.44 242 GLU A CA 1
ATOM 1950 C C . GLU A 1 242 ? 11.776 -1.844 -21.547 1.00 69.44 242 GLU A C 1
ATOM 1952 O O . GLU A 1 242 ? 11.388 -1.540 -20.419 1.00 69.44 242 GLU A O 1
ATOM 1957 N N . PHE A 1 243 ? 11.441 -1.101 -22.612 1.00 73.75 243 PHE A N 1
ATOM 1958 C CA . PHE A 1 243 ? 10.630 0.124 -22.541 1.00 73.75 243 PHE A CA 1
ATOM 1959 C C . PHE A 1 243 ? 9.166 -0.101 -22.947 1.00 73.75 243 PHE A C 1
ATOM 1961 O O . PHE A 1 243 ? 8.408 0.858 -23.093 1.00 73.75 243 PHE A O 1
ATOM 1968 N N . ARG A 1 244 ? 8.730 -1.359 -23.100 1.00 74.81 244 ARG A N 1
ATOM 1969 C CA . ARG A 1 244 ? 7.328 -1.729 -23.372 1.00 74.81 244 ARG A CA 1
ATOM 1970 C C . ARG A 1 244 ? 6.498 -1.842 -22.087 1.00 74.81 244 ARG A C 1
ATOM 1972 O O . ARG A 1 244 ? 5.725 -2.774 -21.894 1.00 74.81 244 ARG A O 1
ATOM 1979 N N . ASP A 1 245 ? 6.625 -0.857 -21.206 1.00 74.06 245 ASP A N 1
ATOM 1980 C CA . ASP A 1 245 ? 6.024 -0.832 -19.864 1.00 74.06 245 ASP A CA 1
ATOM 1981 C C . ASP A 1 245 ? 4.590 -0.255 -19.809 1.00 74.06 245 ASP A C 1
ATOM 1983 O O . ASP A 1 245 ? 3.958 -0.164 -18.742 1.00 74.06 245 ASP A O 1
ATOM 1987 N N . GLN A 1 246 ? 4.042 0.118 -20.970 1.00 69.44 246 GLN A N 1
ATOM 1988 C CA . GLN A 1 246 ? 2.699 0.669 -21.130 1.00 69.44 246 GLN A CA 1
ATOM 1989 C C . GLN A 1 246 ? 1.785 -0.288 -21.899 1.00 69.44 246 GLN A C 1
ATOM 1991 O O . GLN A 1 246 ? 1.831 -0.375 -23.123 1.00 69.44 246 GLN A O 1
ATOM 1996 N N . GLY A 1 247 ? 0.887 -0.955 -21.174 1.00 67.62 247 GLY A N 1
ATOM 1997 C CA . GLY A 1 247 ? -0.236 -1.680 -21.768 1.00 67.62 247 GLY A CA 1
ATOM 1998 C C . GLY A 1 247 ? -1.406 -0.766 -22.156 1.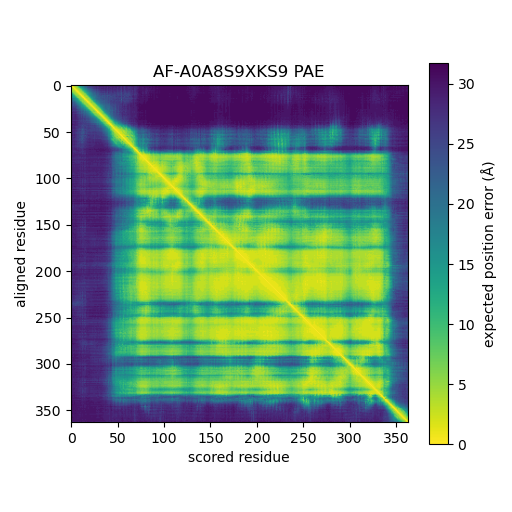00 67.62 247 GLY A C 1
ATOM 1999 O O . GLY A 1 247 ? -1.469 0.407 -21.780 1.00 67.62 247 GLY A O 1
ATOM 2000 N N . LEU A 1 248 ? -2.390 -1.344 -22.856 1.00 65.50 248 LEU A N 1
ATOM 2001 C CA . LEU A 1 248 ? -3.651 -0.688 -23.245 1.00 65.50 248 LEU A CA 1
ATOM 2002 C C . LEU A 1 248 ? -4.430 -0.125 -22.038 1.00 65.50 248 LEU A C 1
ATOM 2004 O O . LEU A 1 248 ? -5.156 0.864 -22.151 1.00 65.50 248 LEU A O 1
ATOM 2008 N N . VAL A 1 249 ? -4.273 -0.754 -20.871 1.00 63.97 249 VAL A N 1
ATOM 2009 C CA . VAL A 1 249 ? -4.967 -0.430 -19.621 1.00 63.97 249 VAL A CA 1
ATOM 2010 C C . VAL A 1 249 ? -3.906 -0.131 -18.550 1.00 63.97 249 VAL A C 1
ATOM 2012 O O . VAL A 1 249 ? -2.923 -0.855 -18.424 1.00 63.97 249 VAL A O 1
ATOM 2015 N N . ARG A 1 250 ? -4.066 0.984 -17.818 1.00 71.50 250 ARG A N 1
ATOM 2016 C CA . ARG A 1 250 ? -3.068 1.544 -16.880 1.00 71.50 250 ARG A CA 1
ATOM 2017 C C . ARG A 1 250 ? -3.288 1.349 -15.354 1.00 71.50 250 ARG A C 1
ATOM 2019 O O . ARG A 1 250 ? -2.497 1.935 -14.611 1.00 71.50 250 ARG A O 1
ATOM 2026 N N . PRO A 1 251 ? -4.265 0.576 -14.824 1.00 80.81 251 PRO A N 1
ATOM 2027 C CA . PRO A 1 251 ? -4.324 0.250 -13.402 1.00 80.81 251 PRO A CA 1
ATOM 2028 C C . PRO A 1 251 ? -3.045 -0.452 -12.953 1.00 80.81 251 PRO A C 1
ATOM 2030 O O . PRO A 1 251 ? -2.646 -1.450 -13.549 1.00 80.81 251 PRO A O 1
ATOM 2033 N N . LYS A 1 252 ? -2.411 0.073 -11.903 1.00 82.81 252 LYS A N 1
ATOM 2034 C CA . LYS A 1 252 ? -1.219 -0.543 -11.296 1.00 82.81 252 LYS A CA 1
ATOM 2035 C C . LYS A 1 252 ? -1.545 -1.338 -10.039 1.00 82.81 252 LYS A C 1
ATOM 2037 O O . LYS A 1 252 ? -0.927 -2.358 -9.779 1.00 82.81 252 LYS A O 1
ATOM 2042 N N . VAL A 1 253 ? -2.538 -0.878 -9.282 1.00 89.00 253 VAL A N 1
ATOM 2043 C CA . VAL A 1 253 ? -2.970 -1.501 -8.030 1.00 89.00 253 VAL A CA 1
ATOM 2044 C C . VAL A 1 253 ? -4.493 -1.597 -8.012 1.00 89.00 253 VAL A C 1
ATOM 2046 O O . VAL A 1 253 ? -5.189 -0.677 -8.458 1.00 89.00 253 VAL A O 1
ATOM 2049 N N . LEU A 1 254 ? -4.988 -2.716 -7.485 1.00 90.69 254 LEU A N 1
ATOM 2050 C CA . LEU A 1 254 ? -6.393 -2.972 -7.194 1.00 90.69 254 LEU A CA 1
ATOM 2051 C C . LEU A 1 254 ? -6.541 -3.227 -5.694 1.00 90.69 254 LEU A C 1
ATOM 2053 O O . LEU A 1 254 ? -5.899 -4.122 -5.155 1.00 90.69 254 LEU A O 1
ATOM 2057 N N . ILE A 1 255 ? -7.386 -2.437 -5.033 1.00 90.44 255 ILE A N 1
ATOM 2058 C CA . ILE A 1 255 ? -7.734 -2.630 -3.622 1.00 90.44 255 ILE A CA 1
ATOM 2059 C C . ILE A 1 255 ? -9.208 -3.024 -3.564 1.00 90.44 255 ILE A C 1
ATOM 2061 O O . ILE A 1 255 ? -10.073 -2.283 -4.037 1.00 90.44 255 ILE A O 1
ATOM 2065 N N . LEU A 1 256 ? -9.479 -4.196 -2.994 1.00 91.88 256 LEU A N 1
ATOM 2066 C CA . LEU A 1 256 ? -10.828 -4.704 -2.771 1.00 91.88 256 LEU A CA 1
ATOM 2067 C C . LEU A 1 256 ? -11.272 -4.291 -1.369 1.00 91.88 256 LEU A C 1
ATOM 2069 O O . LEU A 1 256 ? -10.565 -4.554 -0.398 1.00 91.88 256 LEU A O 1
ATOM 2073 N N . LEU A 1 257 ? -12.425 -3.635 -1.261 1.00 91.25 257 LEU A N 1
ATOM 2074 C CA . LEU A 1 257 ? -12.981 -3.181 0.012 1.00 91.25 257 LEU A CA 1
ATOM 2075 C C . LEU A 1 257 ? -14.474 -3.510 0.056 1.00 91.25 257 LEU A C 1
ATOM 2077 O O . LEU A 1 257 ? -15.118 -3.443 -0.988 1.00 91.25 257 LEU A O 1
ATOM 2081 N N . PRO A 1 258 ? -15.019 -3.851 1.236 1.00 88.88 258 PRO A N 1
ATOM 2082 C CA . PRO A 1 258 ? -16.386 -4.355 1.339 1.00 88.88 258 PRO A CA 1
ATOM 2083 C C . PRO A 1 258 ? -17.466 -3.267 1.283 1.00 88.88 258 PRO A C 1
ATOM 2085 O O . PRO A 1 258 ? -18.588 -3.569 0.912 1.00 88.88 258 PRO A O 1
ATOM 2088 N N . LEU A 1 259 ? -17.162 -2.031 1.701 1.00 90.12 259 LEU A N 1
ATOM 2089 C CA . LEU A 1 259 ? -18.147 -0.955 1.887 1.00 90.12 259 LEU A CA 1
ATOM 2090 C C . LEU A 1 259 ? -17.573 0.395 1.436 1.00 90.12 259 LEU A C 1
ATOM 2092 O O . LEU A 1 259 ? -16.356 0.618 1.518 1.00 90.12 259 LEU A O 1
ATOM 2096 N N . ARG A 1 260 ? -18.444 1.335 1.045 1.00 90.44 260 ARG A N 1
ATOM 2097 C CA . ARG A 1 260 ? -18.054 2.715 0.701 1.00 90.44 260 ARG A CA 1
ATOM 2098 C C . ARG A 1 260 ? -17.327 3.427 1.836 1.00 90.44 260 ARG A C 1
ATOM 2100 O O . ARG A 1 260 ? -16.359 4.135 1.566 1.00 90.44 260 ARG A O 1
ATOM 2107 N N . ASP A 1 261 ? -17.723 3.219 3.090 1.00 90.69 261 ASP A N 1
ATOM 2108 C CA . ASP A 1 261 ? -17.020 3.823 4.227 1.00 90.69 261 ASP A CA 1
ATOM 2109 C C . ASP A 1 261 ? -15.568 3.320 4.361 1.00 90.69 261 ASP A C 1
ATOM 2111 O O . ASP A 1 261 ? -14.638 4.104 4.571 1.00 90.69 261 ASP A O 1
ATOM 2115 N N . ALA A 1 262 ? -15.333 2.023 4.138 1.00 90.56 262 ALA A N 1
ATOM 2116 C CA . ALA A 1 262 ? -13.978 1.479 4.109 1.00 90.56 262 ALA A CA 1
ATOM 2117 C C . ALA A 1 262 ? -13.157 2.117 2.973 1.00 90.56 262 ALA A C 1
ATOM 2119 O O . ALA A 1 262 ? -12.010 2.518 3.186 1.00 90.56 262 ALA A O 1
ATOM 2120 N N . ALA A 1 263 ? -13.756 2.296 1.790 1.00 92.12 263 ALA A N 1
ATOM 2121 C CA . ALA A 1 263 ? -13.126 3.010 0.679 1.00 92.12 263 ALA A CA 1
ATOM 2122 C C . ALA A 1 263 ? -12.826 4.476 1.015 1.00 92.12 263 ALA A C 1
ATOM 2124 O O . ALA A 1 263 ? -11.733 4.958 0.718 1.00 92.12 263 ALA A O 1
ATOM 2125 N N . LEU A 1 264 ? -13.737 5.170 1.699 1.00 92.25 264 LEU A N 1
ATOM 2126 C CA . LEU A 1 264 ? -13.527 6.535 2.175 1.00 92.25 264 LEU A CA 1
ATOM 2127 C C . LEU A 1 264 ? -12.310 6.624 3.101 1.00 92.25 264 LEU A C 1
ATOM 2129 O O . LEU A 1 264 ? -11.455 7.492 2.906 1.00 92.25 264 LEU A O 1
ATOM 2133 N N . ARG A 1 265 ? -12.199 5.712 4.076 1.00 91.62 265 ARG A N 1
ATOM 2134 C CA . ARG A 1 265 ? -11.061 5.644 5.008 1.00 91.62 265 ARG A CA 1
ATOM 2135 C C . ARG A 1 265 ? -9.741 5.373 4.286 1.00 91.62 265 ARG A C 1
ATOM 2137 O O . ARG A 1 265 ? -8.745 6.035 4.572 1.00 91.62 265 ARG A O 1
ATOM 2144 N N . VAL A 1 266 ? -9.730 4.455 3.320 1.00 93.19 266 VAL A N 1
ATOM 2145 C CA . VAL A 1 266 ? -8.535 4.134 2.520 1.00 93.19 266 VAL A CA 1
ATOM 2146 C C . VAL A 1 266 ? -8.109 5.301 1.639 1.00 93.19 266 VAL A C 1
ATOM 2148 O O . VAL A 1 266 ? -6.938 5.668 1.643 1.00 93.19 266 VAL A O 1
ATOM 2151 N N . VAL A 1 267 ? -9.041 5.944 0.935 1.00 92.44 267 VAL A N 1
ATOM 2152 C CA . VAL A 1 267 ? -8.724 7.096 0.078 1.00 92.44 267 VAL A CA 1
ATOM 2153 C C . VAL A 1 267 ? -8.223 8.278 0.909 1.00 92.44 267 VAL A C 1
ATOM 2155 O O . VAL A 1 267 ? -7.239 8.905 0.524 1.00 92.44 267 VAL A O 1
ATOM 2158 N N . LYS A 1 268 ? -8.832 8.558 2.071 1.00 91.62 268 LYS A N 1
ATOM 2159 C CA . LYS A 1 268 ? -8.323 9.570 3.015 1.00 91.62 268 LYS A CA 1
ATOM 2160 C C . LYS A 1 268 ? -6.897 9.245 3.471 1.00 91.62 268 LYS A C 1
ATOM 2162 O O . LYS A 1 268 ? -6.056 10.138 3.489 1.00 91.62 268 LYS A O 1
ATOM 2167 N N . MET A 1 269 ? -6.609 7.976 3.767 1.00 92.12 269 MET A N 1
ATOM 2168 C CA . MET A 1 269 ? -5.264 7.543 4.151 1.00 92.12 269 MET A CA 1
ATOM 2169 C C . MET A 1 269 ? -4.249 7.736 3.016 1.00 92.12 269 MET A C 1
ATOM 2171 O O . MET A 1 269 ? -3.178 8.293 3.238 1.00 92.12 269 MET A O 1
ATOM 2175 N N . ILE A 1 270 ? -4.603 7.351 1.785 1.00 92.25 270 ILE A N 1
ATOM 2176 C CA . ILE A 1 270 ? -3.767 7.569 0.594 1.00 92.25 270 ILE A CA 1
ATOM 2177 C C . ILE A 1 270 ? -3.495 9.062 0.382 1.00 92.25 270 ILE A C 1
ATOM 2179 O O . ILE A 1 270 ? -2.359 9.427 0.099 1.00 92.25 270 ILE A O 1
ATOM 2183 N N . ILE A 1 271 ? -4.506 9.927 0.543 1.00 90.94 271 ILE A N 1
ATOM 2184 C CA . ILE A 1 271 ? -4.346 11.387 0.448 1.00 90.94 271 ILE A CA 1
ATOM 2185 C C . ILE A 1 271 ? -3.314 11.880 1.464 1.00 90.94 271 ILE A C 1
ATOM 2187 O O . ILE A 1 271 ? -2.388 12.587 1.077 1.00 90.94 271 ILE A O 1
ATOM 2191 N N . ASN A 1 272 ? -3.439 11.477 2.730 1.00 90.69 272 ASN A N 1
ATOM 2192 C CA . ASN A 1 272 ? -2.537 11.920 3.794 1.00 90.69 272 ASN A CA 1
ATOM 2193 C C . ASN A 1 272 ? -1.092 11.460 3.549 1.00 90.69 272 ASN A C 1
ATOM 2195 O O . ASN A 1 272 ? -0.166 12.255 3.684 1.00 90.69 272 ASN A O 1
ATOM 2199 N N . ILE A 1 273 ? -0.906 10.202 3.139 1.00 90.50 273 ILE A N 1
ATOM 2200 C CA . ILE A 1 273 ? 0.416 9.618 2.872 1.00 90.50 273 ILE A CA 1
ATOM 2201 C C . ILE A 1 273 ? 1.063 10.226 1.616 1.00 90.50 273 ILE A C 1
ATOM 2203 O O . ILE A 1 273 ? 2.270 10.457 1.588 1.00 90.50 273 ILE A O 1
ATOM 2207 N N . LEU A 1 274 ? 0.284 10.485 0.564 1.00 88.56 274 LEU A N 1
ATOM 2208 C CA . LEU A 1 274 ? 0.805 11.015 -0.696 1.00 88.56 274 LEU A CA 1
ATOM 2209 C C . LEU A 1 274 ? 1.101 12.518 -0.621 1.00 88.56 274 LEU A C 1
ATOM 2211 O O . LEU A 1 274 ? 2.144 12.955 -1.092 1.00 88.56 274 LEU A O 1
ATOM 2215 N N . LEU A 1 275 ? 0.162 13.308 -0.096 1.00 85.94 275 LEU A N 1
ATOM 2216 C CA . LEU A 1 275 ? 0.138 14.762 -0.279 1.00 85.94 275 LEU A CA 1
ATOM 2217 C C . LEU A 1 275 ? 0.543 15.550 0.970 1.00 85.94 275 LEU A C 1
ATOM 2219 O O . LEU A 1 275 ? 0.896 16.726 0.846 1.00 85.94 275 LEU A O 1
ATOM 2223 N N . GLY A 1 276 ? 0.479 14.937 2.156 1.00 80.56 276 GLY A N 1
ATOM 2224 C CA . GLY A 1 276 ? 0.667 15.644 3.419 1.00 80.56 276 GLY A CA 1
ATOM 2225 C C . GLY A 1 276 ? -0.231 16.886 3.498 1.00 80.56 276 GLY A C 1
ATOM 2226 O O . GLY A 1 276 ? -1.436 16.808 3.270 1.00 80.56 276 GLY A O 1
ATOM 2227 N N . GLU A 1 277 ? 0.369 18.044 3.780 1.00 70.56 277 GLU A N 1
ATOM 2228 C CA . GLU A 1 277 ? -0.339 19.327 3.938 1.00 70.56 277 GLU A CA 1
ATOM 2229 C C . GLU A 1 277 ? -0.345 20.202 2.669 1.00 70.56 277 GLU A C 1
ATOM 2231 O O . GLU A 1 277 ? -1.075 21.188 2.607 1.00 70.56 277 GLU A O 1
ATOM 2236 N N . GLY A 1 278 ? 0.454 19.862 1.650 1.00 69.25 278 GLY A N 1
ATOM 2237 C CA . GLY A 1 278 ? 0.744 20.757 0.518 1.00 69.25 278 GLY A CA 1
ATOM 2238 C C . GLY A 1 278 ? 0.210 20.313 -0.845 1.00 69.25 278 GLY A C 1
ATOM 2239 O O . GLY A 1 278 ? 0.448 20.998 -1.838 1.00 69.25 278 GLY A O 1
ATOM 2240 N N . GLY A 1 279 ? -0.457 19.162 -0.935 1.00 74.81 279 GLY A N 1
ATOM 2241 C CA . GLY A 1 279 ? -0.888 18.604 -2.217 1.00 74.81 279 GLY A CA 1
ATOM 2242 C C . GLY A 1 279 ? -2.349 18.872 -2.579 1.00 74.81 279 GLY A C 1
ATOM 2243 O O . GLY A 1 279 ? -3.208 19.107 -1.729 1.00 74.81 279 GLY A O 1
ATOM 2244 N N . HIS A 1 280 ? -2.643 18.802 -3.877 1.00 83.69 280 HIS A N 1
ATOM 2245 C CA . HIS A 1 280 ? -3.967 19.096 -4.422 1.00 83.69 280 HIS A CA 1
ATOM 2246 C C . HIS A 1 280 ? -4.772 17.816 -4.693 1.00 83.69 280 HIS A C 1
ATOM 2248 O O . HIS A 1 280 ? -4.253 16.852 -5.258 1.00 83.69 280 HIS A O 1
ATOM 2254 N N . VAL A 1 281 ? -6.061 17.802 -4.337 1.00 88.19 281 VAL A N 1
ATOM 2255 C CA . VAL A 1 281 ? -6.966 16.675 -4.622 1.00 88.19 281 VAL A CA 1
ATOM 2256 C C . VAL A 1 281 ? -8.101 17.141 -5.524 1.00 88.19 281 VAL A C 1
ATOM 2258 O O . VAL A 1 281 ? -8.984 17.883 -5.095 1.00 88.19 281 VAL A O 1
ATOM 2261 N N . MET A 1 282 ? -8.121 16.660 -6.765 1.00 86.88 282 MET A N 1
ATOM 2262 C CA . MET A 1 282 ? -9.202 16.950 -7.708 1.00 86.88 282 MET A CA 1
ATOM 2263 C C . MET A 1 282 ? -10.428 16.076 -7.428 1.00 86.88 282 MET A C 1
ATOM 2265 O O . MET A 1 282 ? -10.299 14.901 -7.080 1.00 86.88 282 MET A O 1
ATOM 2269 N N . ASN A 1 283 ? -11.626 16.635 -7.624 1.00 86.56 283 ASN A N 1
ATOM 2270 C CA . ASN A 1 283 ? -12.917 15.982 -7.362 1.00 86.56 283 ASN A CA 1
ATOM 2271 C C . ASN A 1 283 ? -13.144 15.545 -5.899 1.00 86.56 283 ASN A C 1
ATOM 2273 O O . ASN A 1 283 ? -13.992 14.687 -5.643 1.00 86.56 283 ASN A O 1
ATOM 2277 N N . LYS A 1 284 ? -12.427 16.138 -4.931 1.00 88.50 284 LYS A N 1
ATOM 2278 C CA . LYS A 1 284 ? -12.538 15.793 -3.502 1.00 88.50 284 LYS A CA 1
ATOM 2279 C C . LYS A 1 284 ? -13.951 15.979 -2.951 1.00 88.50 284 LYS A C 1
ATOM 2281 O O . LYS A 1 284 ? -14.472 15.055 -2.340 1.00 88.50 284 LYS A O 1
ATOM 2286 N N . ASN A 1 285 ? -14.579 17.129 -3.194 1.00 88.31 285 ASN A N 1
ATOM 2287 C CA . ASN A 1 285 ? -15.903 17.442 -2.635 1.00 88.31 285 ASN A CA 1
ATOM 2288 C C . ASN A 1 285 ? -16.955 16.438 -3.112 1.00 88.31 285 ASN A C 1
ATOM 2290 O O . ASN A 1 285 ? -17.592 15.777 -2.301 1.00 88.31 285 ASN A O 1
ATOM 2294 N N . ARG A 1 286 ? -17.015 16.205 -4.428 1.00 89.25 286 ARG A N 1
ATOM 2295 C CA . ARG A 1 286 ? -17.932 15.229 -5.024 1.00 89.25 286 ARG A CA 1
ATOM 2296 C C . ARG A 1 286 ? -17.673 13.803 -4.526 1.00 89.25 286 ARG A C 1
ATOM 2298 O O . ARG A 1 286 ? -18.590 12.993 -4.511 1.00 89.25 286 ARG A O 1
ATOM 2305 N N . PHE A 1 287 ? -16.426 13.447 -4.211 1.00 90.19 287 PHE A N 1
ATOM 2306 C CA . PHE A 1 287 ? -16.105 12.151 -3.607 1.00 90.19 287 PHE A CA 1
ATOM 2307 C C . PHE A 1 287 ? -16.617 12.066 -2.168 1.00 90.19 287 PHE A C 1
ATOM 2309 O O . PHE A 1 287 ? -17.272 11.091 -1.819 1.00 90.19 287 PHE A O 1
ATOM 2316 N N . ILE A 1 288 ? -16.361 13.091 -1.354 1.00 90.81 288 ILE A N 1
ATOM 2317 C CA . ILE A 1 288 ? -16.824 13.143 0.034 1.00 90.81 288 ILE A CA 1
ATOM 2318 C C . ILE A 1 288 ? -18.350 13.085 0.082 1.00 90.81 288 ILE A C 1
ATOM 2320 O O . ILE A 1 288 ? -18.867 12.303 0.859 1.00 90.81 288 ILE A O 1
ATOM 2324 N N . GLU A 1 289 ? -19.067 13.818 -0.763 1.00 89.56 289 GLU A N 1
ATOM 2325 C CA . GLU A 1 289 ? -20.538 13.791 -0.804 1.00 89.56 289 GLU A CA 1
ATOM 2326 C C . GLU A 1 289 ? -21.118 12.415 -1.163 1.00 89.56 289 GLU A C 1
ATOM 2328 O O . GLU A 1 289 ? -22.148 12.028 -0.631 1.00 89.56 289 GLU A O 1
ATOM 2333 N N . GLU A 1 290 ? -20.472 11.669 -2.064 1.00 88.50 290 GLU A N 1
ATOM 2334 C CA . GLU A 1 290 ? -20.959 10.351 -2.495 1.00 88.50 290 GLU A CA 1
ATOM 2335 C C . GLU A 1 290 ? -20.600 9.231 -1.499 1.00 88.50 290 GLU A C 1
ATOM 2337 O O . GLU A 1 290 ? -21.341 8.259 -1.340 1.00 88.50 290 GLU A O 1
ATOM 2342 N N . PHE A 1 291 ? -19.421 9.318 -0.884 1.00 88.19 291 PHE A N 1
ATOM 2343 C CA . PHE A 1 291 ? -18.889 8.259 -0.024 1.00 88.19 291 PHE A CA 1
ATOM 2344 C C . PHE A 1 291 ? -19.136 8.521 1.461 1.00 88.19 291 PHE A C 1
ATOM 2346 O O . PHE A 1 291 ? -19.107 7.578 2.248 1.00 88.19 291 PHE A O 1
ATOM 2353 N N . SER A 1 292 ? -19.403 9.767 1.849 1.00 85.06 292 SER A N 1
ATOM 2354 C CA . SER A 1 292 ? -19.898 10.091 3.186 1.00 85.06 292 SER A CA 1
ATOM 2355 C C . SER A 1 292 ? -21.407 9.899 3.182 1.00 85.06 292 SER A C 1
ATOM 2357 O O . SER A 1 292 ? -22.105 10.398 2.308 1.00 85.06 292 SER A O 1
ATOM 2359 N N . GLY A 1 293 ? -21.907 9.136 4.138 1.00 78.56 293 GLY A N 1
ATOM 2360 C CA . GLY A 1 293 ? -23.320 8.826 4.263 1.00 78.56 293 GLY A CA 1
ATOM 2361 C C . GLY A 1 293 ? -23.610 8.309 5.658 1.00 78.56 293 GLY A C 1
ATOM 2362 O O . GLY A 1 293 ? -22.687 7.935 6.388 1.00 78.56 293 GLY A O 1
ATOM 2363 N N . ASP A 1 294 ? -24.888 8.324 6.010 1.00 69.31 294 ASP A N 1
ATOM 2364 C CA . ASP A 1 294 ? -25.331 7.990 7.355 1.00 69.31 294 ASP A CA 1
ATOM 2365 C C . ASP A 1 294 ? -25.210 6.490 7.635 1.00 69.31 294 ASP A C 1
ATOM 2367 O O . ASP A 1 294 ? -25.415 5.639 6.763 1.00 69.31 294 ASP A O 1
ATOM 2371 N N . SER A 1 295 ? -24.886 6.184 8.889 1.00 74.12 295 SER A N 1
ATOM 2372 C CA . SER A 1 295 ? -24.883 4.828 9.415 1.00 74.12 295 SER A CA 1
ATOM 2373 C C . SER A 1 295 ? -26.290 4.243 9.463 1.00 74.12 295 SER A C 1
ATOM 2375 O O . SER A 1 295 ? -27.301 4.943 9.583 1.00 74.12 295 SER A O 1
ATOM 2377 N N . ILE A 1 296 ? -26.365 2.913 9.418 1.00 75.12 296 ILE A N 1
ATOM 2378 C CA . ILE A 1 296 ? -27.619 2.212 9.691 1.00 75.12 296 ILE A CA 1
ATOM 2379 C C . ILE A 1 296 ? -28.006 2.496 11.148 1.00 75.12 296 ILE A C 1
ATOM 2381 O O . ILE A 1 296 ? -27.190 2.340 12.057 1.00 75.12 296 ILE A O 1
ATOM 2385 N N . LYS A 1 297 ? -29.265 2.887 11.391 1.00 70.56 297 LYS A N 1
ATOM 2386 C CA . LYS A 1 297 ? -29.788 3.055 12.755 1.00 70.56 297 LYS A CA 1
ATOM 2387 C C . LYS A 1 297 ? -29.745 1.714 13.483 1.00 70.56 297 LYS A C 1
ATOM 2389 O O . LYS A 1 297 ? -30.516 0.804 13.183 1.00 70.56 297 LYS A O 1
ATOM 2394 N N . MET A 1 298 ? -28.832 1.607 14.438 1.00 71.44 298 MET A N 1
ATOM 2395 C CA . MET A 1 298 ? -28.627 0.394 15.216 1.00 71.44 298 MET A CA 1
ATOM 2396 C C . MET A 1 298 ? -29.753 0.203 16.243 1.00 71.44 298 MET A C 1
ATOM 2398 O O . MET A 1 298 ? -30.190 1.184 16.854 1.00 71.44 298 MET A O 1
ATOM 2402 N N . PRO A 1 299 ? -30.238 -1.035 16.456 1.00 72.94 299 PRO A N 1
ATOM 2403 C CA . PRO A 1 299 ? -31.253 -1.302 17.466 1.00 72.94 299 PRO A CA 1
ATOM 2404 C C . PRO A 1 299 ? -30.702 -0.995 18.865 1.00 72.94 299 PRO A C 1
ATOM 2406 O O . PRO A 1 299 ? -29.617 -1.443 19.227 1.00 72.94 299 PRO A O 1
ATOM 2409 N N . GLN A 1 300 ? -31.466 -0.225 19.645 1.00 70.69 300 GLN A N 1
ATOM 2410 C CA . GLN A 1 300 ? -31.124 0.142 21.028 1.00 70.69 300 GLN A CA 1
ATOM 2411 C C . GLN A 1 300 ? -31.319 -1.031 22.002 1.00 70.69 300 GLN A C 1
ATOM 2413 O O . GLN A 1 300 ? -30.679 -1.104 23.047 1.00 70.69 300 GLN A O 1
ATOM 2418 N N . THR A 1 301 ? -32.193 -1.976 21.653 1.00 66.44 301 THR A N 1
ATOM 2419 C CA . THR A 1 301 ? -32.447 -3.192 22.428 1.00 66.44 301 THR A CA 1
ATOM 2420 C C . THR A 1 301 ? -31.539 -4.311 21.917 1.00 66.44 301 THR A C 1
ATOM 2422 O O . THR A 1 301 ? -31.602 -4.655 20.739 1.00 66.44 301 THR A O 1
ATOM 2425 N N . ASN A 1 302 ? -30.714 -4.881 22.801 1.00 74.94 302 ASN A N 1
ATOM 2426 C CA . ASN A 1 302 ? -29.667 -5.864 22.484 1.00 74.94 302 ASN A CA 1
ATOM 2427 C C . ASN A 1 302 ? -28.603 -5.323 21.497 1.00 74.94 302 ASN A C 1
ATOM 2429 O O . ASN A 1 302 ? -28.601 -5.692 20.315 1.00 74.94 302 ASN A O 1
ATOM 2433 N N . PRO A 1 303 ? -27.716 -4.418 21.960 1.00 78.06 303 PRO A N 1
ATOM 2434 C CA . PRO A 1 303 ? -26.725 -3.789 21.100 1.00 78.06 303 PRO A CA 1
ATOM 2435 C C . PRO A 1 303 ? -25.820 -4.847 20.471 1.00 78.06 303 PRO A C 1
ATOM 2437 O O . PRO A 1 303 ? -25.332 -5.767 21.128 1.00 78.06 303 PRO A O 1
ATOM 2440 N N . ARG A 1 304 ? -25.584 -4.704 19.167 1.00 80.81 304 ARG A N 1
ATOM 2441 C CA . ARG A 1 304 ? -24.622 -5.548 18.452 1.00 80.81 304 ARG A CA 1
ATOM 2442 C C . ARG A 1 304 ? -23.213 -5.342 19.035 1.00 80.81 304 ARG A C 1
ATOM 2444 O O . ARG A 1 304 ? -22.953 -4.262 19.568 1.00 80.81 304 ARG A O 1
ATOM 2451 N N . PRO A 1 305 ? -22.296 -6.316 18.895 1.00 85.75 305 PRO A N 1
ATOM 2452 C CA . PRO A 1 305 ? -20.902 -6.145 19.303 1.00 85.75 305 PRO A CA 1
ATOM 2453 C C . PRO A 1 305 ? -20.284 -4.865 18.726 1.00 85.75 305 PRO A C 1
ATOM 2455 O O . PRO A 1 305 ? -20.673 -4.433 17.636 1.00 85.75 305 PRO A O 1
ATOM 2458 N N . ALA A 1 306 ? -19.315 -4.283 19.439 1.00 82.31 306 ALA A N 1
ATOM 2459 C CA . ALA A 1 306 ? -18.624 -3.054 19.029 1.00 82.31 306 ALA A CA 1
ATOM 2460 C C . ALA A 1 306 ? -18.094 -3.147 17.586 1.00 82.31 306 ALA A C 1
ATOM 2462 O O . ALA A 1 306 ? -18.260 -2.224 16.795 1.00 82.31 306 ALA A O 1
ATOM 2463 N N . ASP A 1 307 ? -17.588 -4.320 17.224 1.00 79.44 307 ASP A N 1
ATOM 2464 C CA . ASP A 1 307 ? -17.078 -4.679 15.906 1.00 79.44 307 ASP A CA 1
ATOM 2465 C C . ASP A 1 307 ? -18.084 -4.442 14.77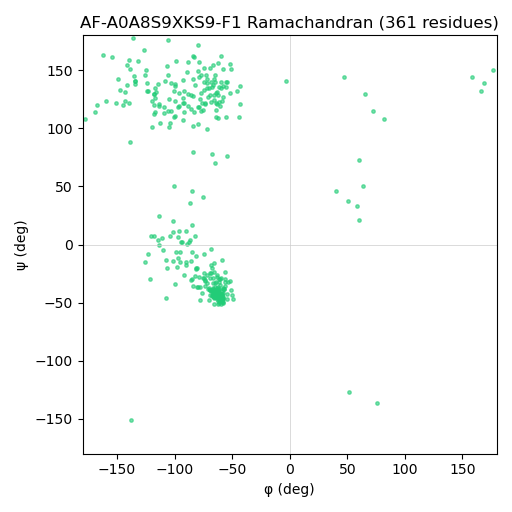4 1.00 79.44 307 ASP A C 1
ATOM 2467 O O . ASP A 1 307 ? -17.781 -3.843 13.740 1.00 79.44 307 ASP A O 1
ATOM 2471 N N . TYR A 1 308 ? -19.325 -4.882 14.991 1.00 83.81 308 TYR A N 1
ATOM 2472 C CA . TYR A 1 308 ? -20.410 -4.692 14.037 1.00 83.81 308 TYR A CA 1
ATOM 2473 C C . TYR A 1 308 ? -20.756 -3.203 13.931 1.00 83.81 308 TYR A C 1
ATOM 2475 O O . TYR A 1 308 ? -20.929 -2.678 12.835 1.00 83.81 308 TYR A O 1
ATOM 2483 N N . GLN A 1 309 ? -20.832 -2.498 15.063 1.00 83.19 309 GLN A N 1
ATOM 2484 C CA . GLN A 1 309 ? -21.143 -1.067 15.071 1.00 83.19 309 GLN A CA 1
ATOM 2485 C C . GLN A 1 309 ? -20.073 -0.255 14.327 1.00 83.19 309 GLN A C 1
ATOM 2487 O O . GLN A 1 309 ? -20.410 0.620 13.534 1.00 83.19 309 GLN A O 1
ATOM 2492 N N . ALA A 1 310 ? -18.794 -0.581 14.522 1.00 80.25 310 ALA A N 1
ATOM 2493 C CA . ALA A 1 310 ? -17.675 0.078 13.860 1.00 80.25 310 ALA A CA 1
ATOM 2494 C C . ALA A 1 310 ? -17.652 -0.176 12.342 1.00 80.25 310 ALA A C 1
ATOM 2496 O O . ALA A 1 310 ? -17.336 0.736 11.571 1.00 80.25 310 ALA A O 1
ATOM 2497 N N . LEU A 1 311 ? -18.013 -1.384 11.896 1.00 82.81 311 LEU A N 1
ATOM 2498 C CA . LEU A 1 311 ? -18.089 -1.717 10.471 1.00 82.81 311 LEU A CA 1
ATOM 2499 C C . LEU A 1 311 ? -19.199 -0.937 9.746 1.00 82.81 311 LEU A C 1
ATOM 2501 O O . LEU A 1 311 ? -18.976 -0.455 8.639 1.00 82.81 311 LEU A O 1
ATOM 2505 N N . PHE A 1 312 ? -20.363 -0.769 10.384 1.00 83.31 312 PHE A N 1
ATOM 2506 C CA . PHE A 1 312 ? -21.543 -0.104 9.806 1.00 83.31 312 PHE A CA 1
ATOM 2507 C C . PHE A 1 312 ? -21.738 1.347 10.285 1.00 83.31 312 PHE A C 1
ATOM 2509 O O . PHE A 1 312 ? -22.834 1.901 10.193 1.00 83.31 312 PHE A O 1
ATOM 2516 N N . SER A 1 313 ? -20.671 1.970 10.789 1.00 82.88 313 SER A N 1
ATOM 2517 C CA . SER A 1 313 ? -20.671 3.337 11.333 1.00 82.88 313 SER A CA 1
ATOM 2518 C C . SER A 1 313 ? -20.745 4.450 10.279 1.00 82.88 313 SER A C 1
ATOM 2520 O O . SER A 1 313 ? -20.932 5.610 10.641 1.00 82.88 313 SER A O 1
ATOM 2522 N N . GLY A 1 314 ? -20.642 4.115 8.992 1.00 86.25 314 GLY A N 1
ATOM 2523 C CA . GLY A 1 314 ? -20.734 5.065 7.883 1.00 86.25 314 GLY A CA 1
ATOM 2524 C C . GLY A 1 314 ? -21.561 4.518 6.727 1.00 86.25 314 GLY A C 1
ATOM 2525 O O . GLY A 1 314 ? -22.444 3.686 6.920 1.00 86.25 314 GLY A O 1
ATOM 2526 N N . ASN A 1 315 ? -21.248 4.960 5.509 1.00 88.12 315 ASN A N 1
ATOM 2527 C CA . ASN A 1 315 ? -21.947 4.518 4.309 1.00 88.12 315 ASN A CA 1
ATOM 2528 C C . ASN A 1 315 ? -21.752 3.008 4.061 1.00 88.12 315 ASN A C 1
ATOM 2530 O O . ASN A 1 315 ? -20.639 2.539 3.798 1.00 88.12 315 ASN A O 1
ATOM 2534 N N . THR A 1 316 ? -22.861 2.272 4.136 1.00 87.44 316 THR A N 1
ATOM 2535 C CA . THR A 1 316 ? -22.926 0.805 4.044 1.00 87.44 316 THR A CA 1
ATOM 2536 C C . THR A 1 316 ? -23.225 0.286 2.639 1.00 87.44 316 THR A C 1
ATOM 2538 O O . THR A 1 316 ? -23.326 -0.923 2.453 1.00 87.44 316 THR A O 1
ATOM 2541 N N . ASP A 1 317 ? -23.352 1.172 1.649 1.00 87.56 317 ASP A N 1
ATOM 2542 C CA . ASP A 1 317 ? -23.494 0.761 0.255 1.00 87.56 317 ASP A CA 1
ATOM 2543 C C . ASP A 1 317 ? -22.193 0.105 -0.237 1.00 87.56 317 ASP A C 1
ATOM 2545 O O . ASP A 1 317 ? -21.080 0.577 0.025 1.00 87.56 317 ASP A O 1
ATOM 2549 N N . ASP A 1 318 ? -22.351 -1.010 -0.934 1.00 86.75 318 ASP A N 1
ATOM 2550 C CA . ASP A 1 318 ? -21.298 -1.871 -1.456 1.00 86.75 318 ASP A CA 1
ATOM 2551 C C . ASP A 1 318 ? -21.169 -1.735 -2.988 1.00 86.75 318 ASP A C 1
ATOM 2553 O O . ASP A 1 318 ? -20.151 -2.075 -3.589 1.00 86.75 318 ASP A O 1
ATOM 2557 N N . ASN A 1 319 ? -22.145 -1.120 -3.658 1.00 87.44 319 ASN A N 1
ATOM 2558 C CA . ASN A 1 319 ? -22.101 -0.919 -5.097 1.00 87.44 319 ASN A CA 1
ATOM 2559 C C . ASN A 1 319 ? -21.307 0.340 -5.461 1.00 87.44 319 ASN A C 1
ATOM 2561 O O . ASN A 1 319 ? -21.873 1.395 -5.761 1.00 87.44 319 ASN A O 1
ATOM 2565 N N . PHE A 1 320 ? -19.979 0.236 -5.460 1.00 87.31 320 PHE A N 1
ATOM 2566 C CA . PHE A 1 320 ? -19.112 1.329 -5.884 1.00 87.31 320 PHE A CA 1
ATOM 2567 C C . PHE A 1 320 ? -17.925 0.865 -6.729 1.00 87.31 320 PHE A C 1
ATOM 2569 O O . PHE A 1 320 ? -17.369 -0.223 -6.586 1.00 87.31 320 PHE A O 1
ATOM 2576 N N . LYS A 1 321 ? -17.491 1.767 -7.609 1.00 87.50 321 LYS A N 1
ATOM 2577 C CA . LYS A 1 321 ? -16.221 1.683 -8.321 1.00 87.50 321 LYS A CA 1
ATOM 2578 C C . LYS A 1 321 ? -15.629 3.075 -8.369 1.00 87.50 321 LYS A C 1
ATOM 2580 O O . LYS A 1 321 ? -16.223 4.000 -8.920 1.00 87.50 321 LYS A O 1
ATOM 2585 N N . ILE A 1 322 ? -14.433 3.220 -7.825 1.00 86.62 322 ILE A N 1
ATOM 2586 C CA . ILE A 1 322 ? -13.677 4.463 -7.910 1.00 86.62 322 ILE A CA 1
ATOM 2587 C C . ILE A 1 322 ? -12.315 4.159 -8.491 1.00 86.62 322 ILE A C 1
ATOM 2589 O O . ILE A 1 322 ? -11.751 3.097 -8.245 1.00 86.62 322 ILE A O 1
ATOM 2593 N N . GLY A 1 323 ? -11.784 5.094 -9.269 1.00 87.06 323 GLY A N 1
ATOM 2594 C CA . GLY A 1 323 ? -10.377 5.041 -9.593 1.00 87.06 323 GLY A CA 1
ATOM 2595 C C . GLY A 1 323 ? -9.626 6.308 -9.256 1.00 87.06 323 GLY A C 1
ATOM 2596 O O . GLY A 1 323 ? -10.199 7.399 -9.224 1.00 87.06 323 GLY A O 1
ATOM 2597 N N . LEU A 1 324 ? -8.347 6.135 -8.946 1.00 88.94 324 LEU A N 1
ATOM 2598 C CA . LEU A 1 324 ? -7.448 7.195 -8.508 1.00 88.94 324 LEU A CA 1
ATOM 2599 C C . LEU A 1 324 ? -6.324 7.339 -9.525 1.00 88.94 324 LEU A C 1
ATOM 2601 O O . LEU A 1 324 ? -5.736 6.344 -9.938 1.00 88.94 324 LEU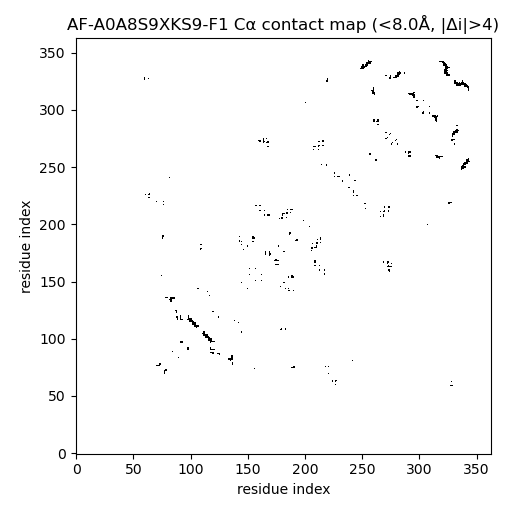 A O 1
ATOM 2605 N N . SER A 1 325 ? -5.997 8.567 -9.907 1.00 86.69 325 SER A N 1
ATOM 2606 C CA . SER A 1 325 ? -4.754 8.852 -10.620 1.00 86.69 325 SER A CA 1
ATOM 2607 C C . SER A 1 325 ? -3.813 9.600 -9.703 1.00 86.69 325 SER A C 1
ATOM 2609 O O . SER A 1 325 ? -4.137 10.687 -9.229 1.00 86.69 325 SER A O 1
ATOM 2611 N N . VAL A 1 326 ? -2.667 8.980 -9.447 1.00 84.75 326 VAL A N 1
ATOM 2612 C CA . VAL A 1 326 ? -1.621 9.502 -8.574 1.00 84.75 326 VAL A CA 1
ATOM 2613 C C . VAL A 1 326 ? -0.570 10.203 -9.422 1.00 84.75 326 VAL A C 1
ATOM 2615 O O . VAL A 1 326 ? -0.049 9.651 -10.396 1.00 84.75 326 VAL A O 1
ATOM 2618 N N . THR A 1 327 ? -0.249 11.411 -8.996 1.00 82.38 327 THR A N 1
ATOM 2619 C CA . THR A 1 327 ? 0.834 12.249 -9.491 1.00 82.38 327 THR A CA 1
ATOM 2620 C C . THR A 1 327 ? 1.599 12.774 -8.263 1.00 82.38 327 THR A C 1
ATOM 2622 O O . THR A 1 327 ? 1.043 12.794 -7.165 1.00 82.38 327 THR A O 1
ATOM 2625 N N . LYS A 1 328 ? 2.865 13.194 -8.401 1.00 77.00 328 LYS A N 1
ATOM 2626 C CA . LYS A 1 328 ? 3.744 13.539 -7.263 1.00 77.00 328 LYS A CA 1
ATOM 2627 C C . LYS A 1 328 ? 3.121 14.503 -6.241 1.00 77.00 328 LYS A C 1
ATOM 2629 O O . LYS A 1 328 ? 3.217 14.258 -5.049 1.00 77.00 328 LYS A O 1
ATOM 2634 N N . LYS A 1 329 ? 2.444 15.561 -6.701 1.00 81.38 329 LYS A N 1
ATOM 2635 C CA . LYS A 1 329 ? 1.791 16.575 -5.840 1.00 81.38 329 LYS A CA 1
ATOM 2636 C C . LYS A 1 329 ? 0.272 16.665 -6.017 1.00 81.38 329 LYS A C 1
ATOM 2638 O O . LYS A 1 329 ? -0.360 17.586 -5.498 1.00 81.38 329 LYS A O 1
ATOM 2643 N N . CYS A 1 330 ? -0.324 15.749 -6.780 1.00 84.31 330 CYS A N 1
ATOM 2644 C CA . CYS A 1 330 ? -1.742 15.812 -7.113 1.00 84.31 330 CYS A CA 1
ATOM 2645 C C . CYS A 1 330 ? -2.381 14.422 -7.117 1.00 84.31 330 CYS A C 1
ATOM 2647 O O . CYS A 1 330 ? -1.818 13.467 -7.653 1.00 84.31 330 CYS A O 1
ATOM 2649 N N . LEU A 1 331 ? -3.584 14.321 -6.556 1.00 86.88 331 LEU A N 1
ATOM 2650 C CA . LEU A 1 331 ? -4.417 13.127 -6.626 1.00 86.88 331 LEU A CA 1
ATOM 2651 C C . LEU A 1 331 ? -5.718 13.447 -7.361 1.00 86.88 331 LEU A C 1
ATOM 2653 O O . LEU A 1 331 ? -6.511 14.276 -6.913 1.00 86.88 331 LEU A O 1
ATOM 2657 N N . LYS A 1 332 ? -5.977 12.751 -8.468 1.00 87.12 332 LYS A N 1
ATOM 2658 C CA . LYS A 1 332 ? -7.248 12.846 -9.193 1.00 87.12 332 LYS A CA 1
ATOM 2659 C C . LYS A 1 332 ? -8.180 11.722 -8.779 1.00 87.12 332 LYS A C 1
ATOM 2661 O O . LYS A 1 332 ? -7.871 10.550 -9.000 1.00 87.12 332 LYS A O 1
ATOM 2666 N N . LEU A 1 333 ? -9.337 12.074 -8.227 1.00 85.88 333 LEU A N 1
ATOM 2667 C CA . LEU A 1 333 ? -10.385 11.112 -7.896 1.00 85.88 333 LEU A CA 1
ATOM 2668 C C . LEU A 1 333 ? -11.334 10.903 -9.090 1.00 85.88 333 LEU A C 1
ATOM 2670 O O . LEU A 1 333 ? -11.604 11.831 -9.857 1.00 85.88 333 LEU A O 1
ATOM 2674 N N . ARG A 1 334 ? -11.871 9.681 -9.206 1.00 71.75 334 ARG A N 1
ATOM 2675 C CA . ARG A 1 334 ? -12.745 9.194 -10.294 1.00 71.75 334 ARG A CA 1
ATOM 2676 C C . A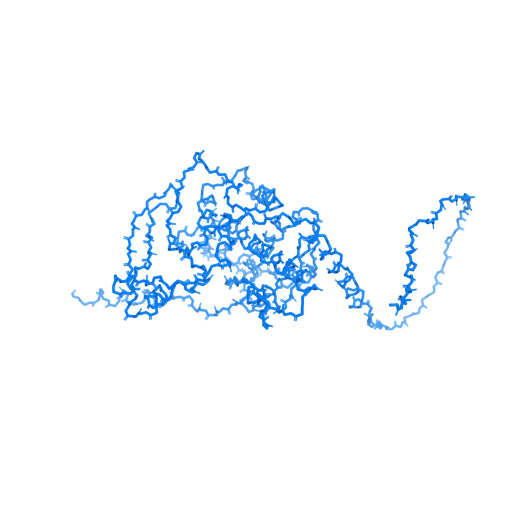RG A 1 334 ? -12.088 9.163 -11.675 1.00 71.75 334 ARG A C 1
ATOM 2678 O O . ARG A 1 334 ? -12.649 9.616 -12.669 1.00 71.75 334 ARG A O 1
ATOM 2685 N N . VAL A 1 335 ? -10.910 8.559 -11.752 1.00 61.19 335 VAL A N 1
ATOM 2686 C CA . VAL A 1 335 ? -10.256 8.247 -13.027 1.00 61.19 335 VAL A CA 1
ATOM 2687 C C . VAL A 1 335 ? -10.496 6.786 -13.367 1.00 61.19 335 VAL A C 1
ATOM 2689 O O . VAL A 1 335 ? -10.119 5.909 -12.606 1.00 61.19 335 VAL A O 1
ATOM 2692 N N . CYS A 1 336 ? -11.068 6.497 -14.534 1.00 54.56 336 CYS A N 1
ATOM 2693 C CA . CYS A 1 336 ? -11.378 5.120 -14.942 1.00 54.56 336 CYS A CA 1
ATOM 2694 C C . CYS A 1 336 ? -10.123 4.249 -15.216 1.00 54.56 336 CYS A C 1
ATOM 2696 O O . CYS A 1 336 ? -10.254 3.076 -15.544 1.00 54.56 336 CYS A O 1
ATOM 2698 N N . ARG A 1 337 ? -8.903 4.811 -15.139 1.00 51.84 337 ARG A N 1
ATOM 2699 C CA . ARG A 1 337 ? -7.712 4.248 -15.801 1.00 51.84 337 ARG A CA 1
ATOM 2700 C C . ARG A 1 337 ? -6.474 3.962 -14.942 1.00 51.84 337 ARG A C 1
ATOM 2702 O O . ARG A 1 337 ? -5.629 3.245 -15.462 1.00 51.84 337 ARG A O 1
ATOM 2709 N N . THR A 1 338 ? -6.311 4.463 -13.710 1.00 54.34 338 THR A N 1
ATOM 2710 C CA . THR A 1 338 ? -4.949 4.508 -13.106 1.00 54.34 338 THR A CA 1
ATOM 2711 C C . THR A 1 338 ? -4.768 3.748 -11.778 1.00 54.34 338 THR A C 1
ATOM 2713 O O . THR A 1 338 ? -3.721 3.152 -11.557 1.00 54.34 338 THR A O 1
ATOM 2716 N N . ILE A 1 339 ? -5.798 3.616 -10.951 1.00 56.94 339 ILE A N 1
ATOM 2717 C CA . ILE A 1 339 ? -5.917 2.693 -9.803 1.00 56.94 339 ILE A CA 1
ATOM 2718 C C . ILE A 1 339 ? -7.399 2.376 -9.777 1.00 56.94 339 ILE A C 1
ATOM 2720 O O . ILE A 1 339 ? -8.177 3.313 -9.904 1.00 56.94 339 ILE A O 1
ATOM 2724 N N . THR A 1 340 ? -7.811 1.120 -9.663 1.00 45.78 340 THR A N 1
ATOM 2725 C CA . THR A 1 340 ? -9.246 0.801 -9.624 1.00 45.78 340 THR A CA 1
ATOM 2726 C C . THR A 1 340 ? -9.556 0.153 -8.290 1.00 45.78 340 THR A C 1
ATOM 2728 O O . THR A 1 340 ? -8.871 -0.778 -7.902 1.00 45.78 340 THR A O 1
ATOM 2731 N N . PHE A 1 341 ? -10.571 0.639 -7.590 1.00 52.19 341 PHE A N 1
ATOM 2732 C CA . PHE A 1 341 ? -11.243 -0.102 -6.533 1.00 52.19 341 PHE A CA 1
ATOM 2733 C C . PHE A 1 341 ? -12.395 -0.818 -7.219 1.00 52.19 341 PHE A C 1
ATOM 2735 O O . PHE A 1 341 ? -13.275 -0.166 -7.786 1.00 52.19 341 PHE A O 1
ATOM 2742 N N . VAL A 1 342 ? -12.341 -2.142 -7.257 1.00 34.59 342 VAL A N 1
ATOM 2743 C CA . VAL A 1 342 ? -13.424 -2.971 -7.789 1.00 34.59 342 VAL A CA 1
ATOM 2744 C C . VAL A 1 342 ? -13.903 -3.835 -6.644 1.00 34.59 342 VAL A C 1
ATOM 2746 O O . VAL A 1 342 ? -13.093 -4.483 -5.998 1.00 34.59 342 VAL A O 1
ATOM 2749 N N . GLN A 1 343 ? -15.202 -3.869 -6.392 1.00 36.12 343 GLN A N 1
ATOM 2750 C CA . GLN A 1 343 ? -15.789 -4.948 -5.615 1.00 36.12 343 GLN A CA 1
ATOM 2751 C C . GLN A 1 343 ? -15.943 -6.167 -6.532 1.00 36.12 343 GLN A C 1
ATOM 2753 O O . GLN A 1 343 ? -16.674 -6.117 -7.519 1.00 36.12 343 GLN A O 1
ATOM 2758 N N . LEU A 1 344 ? -15.272 -7.276 -6.213 1.00 27.88 344 LEU A N 1
ATOM 2759 C CA . LEU A 1 344 ? -15.822 -8.589 -6.541 1.00 27.88 344 LEU A CA 1
ATOM 2760 C C . LEU A 1 344 ? -16.747 -8.933 -5.383 1.00 27.88 344 LEU A C 1
ATOM 2762 O O . LEU A 1 344 ? -16.299 -9.037 -4.244 1.00 27.88 344 LEU A O 1
ATOM 2766 N N . CYS A 1 345 ? -18.038 -9.058 -5.675 1.00 24.69 345 CYS A N 1
ATOM 2767 C CA . CYS A 1 345 ? -19.034 -9.514 -4.720 1.00 24.69 345 CYS A CA 1
ATOM 2768 C C . CYS A 1 345 ? -18.759 -10.996 -4.406 1.00 24.69 345 CYS A C 1
ATOM 2770 O O . CYS A 1 345 ? -19.379 -11.899 -4.961 1.00 24.69 345 CYS A O 1
ATOM 2772 N N . ALA A 1 346 ? -17.760 -11.262 -3.566 1.00 24.55 346 ALA A N 1
ATOM 2773 C CA . ALA A 1 346 ? -17.616 -12.538 -2.898 1.00 24.55 346 ALA A CA 1
ATOM 2774 C C . ALA A 1 346 ? -18.506 -12.451 -1.665 1.00 24.55 346 ALA A C 1
ATOM 2776 O O . ALA A 1 346 ? -18.152 -11.800 -0.681 1.00 24.55 346 ALA A O 1
ATOM 2777 N N . LYS A 1 347 ? -19.687 -13.077 -1.741 1.00 23.45 347 LYS A N 1
ATOM 2778 C CA . LYS A 1 347 ? -20.494 -13.371 -0.556 1.00 23.45 347 LYS A CA 1
ATOM 2779 C C . LYS A 1 347 ? -19.536 -13.890 0.524 1.00 23.45 347 LYS A C 1
ATOM 2781 O O . LYS A 1 347 ? -18.844 -14.878 0.256 1.00 23.45 347 LYS A O 1
ATOM 2786 N N . PRO A 1 348 ? -19.435 -13.244 1.696 1.00 26.55 348 PRO A N 1
ATOM 2787 C CA . PRO A 1 348 ? -18.625 -13.789 2.768 1.00 26.55 348 PRO A CA 1
ATOM 2788 C C . PRO A 1 348 ? -19.125 -15.206 3.048 1.00 26.55 348 PRO A C 1
ATOM 2790 O O . PRO A 1 348 ? -20.332 -15.452 3.060 1.00 26.55 348 PRO A O 1
ATOM 2793 N N . ASN A 1 349 ? -18.180 -16.132 3.198 1.00 29.67 349 ASN A N 1
ATOM 2794 C CA . ASN A 1 349 ? -18.365 -17.539 3.544 1.00 29.67 349 ASN A CA 1
ATOM 2795 C C . ASN A 1 349 ? -19.178 -17.698 4.847 1.00 29.67 349 ASN A C 1
ATOM 2797 O O . ASN A 1 349 ? -18.643 -18.024 5.902 1.00 29.67 349 ASN A O 1
ATOM 2801 N N . ILE A 1 350 ? -20.490 -17.492 4.767 1.00 29.55 350 ILE A N 1
ATOM 2802 C CA . ILE A 1 350 ? -21.469 -17.794 5.817 1.00 29.55 350 ILE A CA 1
ATOM 2803 C C . ILE A 1 350 ? -21.843 -19.290 5.783 1.00 29.55 350 ILE A C 1
ATOM 2805 O O . ILE A 1 350 ? -22.387 -19.810 6.745 1.00 29.55 350 ILE A O 1
ATOM 2809 N N . GLN A 1 351 ? -21.438 -20.041 4.752 1.00 30.72 351 GLN A N 1
ATOM 2810 C CA . GLN A 1 351 ? -21.771 -21.465 4.604 1.00 30.72 351 GLN A CA 1
ATOM 2811 C C . GLN A 1 351 ? -20.821 -22.464 5.293 1.00 30.72 351 GLN A C 1
ATOM 2813 O O . GLN A 1 351 ? -21.030 -23.666 5.172 1.00 30.72 351 GLN A O 1
ATOM 2818 N N . ARG A 1 352 ? -19.797 -22.035 6.050 1.00 31.61 352 ARG A N 1
ATOM 2819 C CA . ARG A 1 352 ? -18.903 -22.980 6.764 1.00 31.61 352 ARG A CA 1
ATOM 2820 C C . ARG A 1 352 ? -19.227 -23.230 8.239 1.00 31.61 352 ARG A C 1
ATOM 2822 O O . ARG A 1 352 ? -18.468 -23.932 8.888 1.00 31.61 352 ARG A O 1
ATOM 2829 N N . ARG A 1 353 ? -20.340 -22.712 8.772 1.00 29.77 353 ARG A N 1
ATOM 2830 C CA . ARG A 1 353 ? -20.790 -23.037 10.144 1.00 29.77 353 ARG A CA 1
ATOM 2831 C C . ARG A 1 353 ? -22.057 -23.889 10.231 1.00 29.77 353 ARG A C 1
ATOM 2833 O O . ARG A 1 353 ? -22.397 -24.312 11.327 1.00 29.77 353 ARG A O 1
ATOM 2840 N N . GLU A 1 354 ? -22.711 -24.197 9.112 1.00 31.59 354 GLU A N 1
ATOM 2841 C CA . GLU A 1 354 ? -23.875 -25.100 9.111 1.00 31.59 354 GLU A CA 1
ATOM 2842 C C . GLU A 1 354 ? -23.502 -26.577 8.904 1.00 31.59 354 GLU A C 1
ATOM 2844 O O . GLU A 1 354 ? -24.277 -27.441 9.293 1.00 31.59 354 GLU A O 1
ATOM 2849 N N . MET A 1 355 ? -22.299 -26.900 8.407 1.00 31.48 355 MET A N 1
ATOM 2850 C CA . MET A 1 355 ? -21.866 -28.306 8.285 1.00 31.48 355 MET A CA 1
ATOM 2851 C C . MET A 1 355 ? -21.320 -28.919 9.588 1.00 31.48 355 MET A C 1
ATOM 2853 O O . MET A 1 355 ? -21.372 -30.133 9.737 1.00 31.48 355 MET A O 1
ATOM 2857 N N . ASP A 1 356 ? -20.892 -28.117 10.570 1.00 33.25 356 ASP A N 1
ATOM 2858 C CA . ASP A 1 356 ? -20.351 -28.638 11.843 1.00 33.25 356 ASP A CA 1
ATOM 2859 C C . ASP A 1 356 ? -21.436 -28.964 12.892 1.00 33.25 356 ASP A C 1
ATOM 2861 O O . ASP A 1 356 ? -21.137 -29.515 13.954 1.00 33.25 356 ASP A O 1
ATOM 2865 N N . ILE A 1 357 ? -22.705 -28.637 12.618 1.00 37.56 357 ILE A N 1
ATOM 2866 C CA . ILE A 1 357 ? -23.837 -28.932 13.518 1.00 37.56 357 ILE A CA 1
ATOM 2867 C C . ILE A 1 357 ? -24.538 -30.243 13.122 1.00 37.56 357 ILE A C 1
ATOM 2869 O O . ILE A 1 357 ? -25.228 -30.841 13.944 1.00 37.56 357 ILE A O 1
ATOM 2873 N N . GLN A 1 358 ? -24.292 -30.762 11.916 1.00 36.84 358 GLN A N 1
ATOM 2874 C CA . GLN A 1 358 ? -24.905 -32.007 11.443 1.00 36.84 358 GLN A CA 1
ATOM 2875 C C . GLN A 1 358 ? -24.080 -33.268 11.768 1.00 36.84 358 GLN A C 1
ATOM 2877 O O . GLN A 1 358 ? -24.634 -34.360 11.778 1.00 36.84 358 GLN A O 1
ATOM 2882 N N . GLU A 1 359 ? -22.802 -33.133 12.153 1.00 39.47 359 GLU A N 1
ATOM 2883 C CA . GLU A 1 359 ? -21.937 -34.259 12.569 1.00 39.47 359 GLU A CA 1
ATOM 2884 C C . GLU A 1 359 ? -21.899 -34.523 14.091 1.00 39.47 359 GLU A C 1
ATOM 2886 O O . GLU A 1 359 ? -21.216 -35.438 14.549 1.00 39.47 359 GLU A O 1
ATOM 2891 N N . ARG A 1 360 ? -22.663 -33.780 14.907 1.00 42.16 360 ARG A N 1
ATOM 2892 C CA . ARG A 1 360 ? -22.844 -34.064 16.353 1.00 42.16 360 ARG A CA 1
ATOM 2893 C C . ARG A 1 360 ? -24.271 -34.487 16.718 1.00 42.16 360 ARG A C 1
ATOM 2895 O O . ARG A 1 360 ? -24.698 -34.287 17.851 1.00 42.16 360 ARG A O 1
ATOM 2902 N N . GLY A 1 361 ? -25.002 -35.038 15.749 1.00 43.47 361 GLY A N 1
ATOM 2903 C CA . GLY A 1 361 ? -26.396 -35.466 15.892 1.00 43.47 361 GLY A CA 1
ATOM 2904 C C . GLY A 1 361 ? -26.656 -36.950 15.632 1.00 43.47 361 GLY A C 1
ATOM 2905 O O . GLY A 1 361 ? -27.816 -37.337 15.613 1.00 43.47 361 GLY A O 1
ATOM 2906 N N . GLU A 1 362 ? -25.625 -37.778 15.448 1.00 42.00 362 GLU A N 1
ATOM 2907 C CA . GLU A 1 362 ? -25.771 -39.236 15.359 1.00 42.00 362 GLU A CA 1
ATOM 2908 C C . GLU A 1 362 ? -24.647 -39.935 16.131 1.00 42.00 362 GLU A C 1
ATOM 2910 O O . GLU A 1 362 ? -23.580 -40.232 15.591 1.00 42.00 362 GLU A O 1
ATOM 2915 N N . LYS A 1 363 ? -24.892 -40.159 17.426 1.00 37.28 363 LYS A N 1
ATOM 2916 C CA . LYS A 1 363 ? -24.557 -41.384 18.167 1.00 37.28 363 LYS A CA 1
ATOM 2917 C C . LYS A 1 363 ? -25.186 -41.367 19.551 1.00 37.28 363 LYS A C 1
ATOM 2919 O O . LYS A 1 363 ? -25.033 -40.339 20.247 1.00 37.28 363 LYS A O 1
#

Sequence (363 aa):
MDRTAKKRKILNLNLLKDEGKKKKSNKSRPSKGKKETAPKKPTGLEDADKVVDEFMDKTVLIDDFNEGEDVLSDDVFVLQFMHELKPSLQTAVTTKPPPTSKEIVTWPTVGKMIFTKPQVPEELSDRRNLLETTTYAEARSLPLYSEKHFSLQKLCIKSQILENIEKANKILNLDTLRPLQKEIMTLACNYHDVYFPEMTFDNMDELRISYCAHVVNHVLKSRLKIIHHNAKLSKKDEVPEEFRDQGLVRPKVLILLPLRDAALRVVKMIINILLGEGGHVMNKNRFIEEFSGDSIKMPQTNPRPADYQALFSGNTDDNFKIGLSVTKKCLKLRVCRTITFVQLCAKPNIQRREMDIQERGEK

Radius of gyration: 27.95 Å; Cα contacts (8 Å, |Δi|>4): 346; chains: 1; bounding box: 68×100×73 Å

Foldseek 3Di:
DDDDDDDDDDDDDDDDDDDDDDDDDDDDDDDDDDDDDDDDDPPPPVVVVVVVVVVVVVVLLVVLVVPPPPLPCPQLLNLVLQADADPLQVVQVPDVVRAWDWDWDADDPLGTDIDIWGDRPPVSDDDDDPPDPGHHHDGDDDDDDDPVPQDPVVLSQDPLLVVLLCVLCVVVVHNDQDPVLSVLLSCLSNVHDDDRPPDDPVCVSSNLSSVLSSVLRSLSVLVSVLSVLVVVVVPDPDRDPSNPSDDPFAAPEEDEDQFLQRVVSSVVSNCSSQAPPQAEEACVVVSCVVSFAAFDPADPPPGDPPVVCVVRRTGGDRPDKKDWDDGRRYIYIRDPGHHIHDHPPPPPCPPPPVVVVVVVPDD

Solvent-accessible surface area (backbone atoms only — not comparable to full-atom values): 23148 Å² total; per-residue (Å²): 141,82,86,88,85,82,85,80,84,84,84,81,84,90,88,84,78,90,80,89,84,90,79,88,81,86,89,86,86,88,86,89,84,92,80,92,77,83,88,75,82,79,92,60,63,72,61,55,54,49,54,53,50,56,54,47,55,56,55,50,56,52,57,63,60,75,63,70,70,74,76,50,82,84,33,59,65,50,46,62,71,73,28,44,79,41,69,43,51,53,52,27,69,69,37,89,80,48,48,64,46,77,46,82,47,78,44,96,70,83,33,80,42,80,46,75,43,81,40,63,58,78,91,51,59,83,78,86,56,96,82,64,83,79,56,62,51,74,88,81,74,84,79,91,82,48,85,92,76,64,53,70,72,78,57,70,53,52,69,72,40,56,60,14,48,56,53,50,34,47,77,71,75,31,95,63,88,50,70,55,35,56,53,53,33,52,43,48,51,64,70,50,90,82,87,79,86,86,73,44,86,86,48,46,63,44,53,49,50,28,53,41,52,43,51,54,44,52,54,52,55,52,52,49,51,51,52,53,42,53,60,57,45,78,77,46,95,69,83,55,78,92,64,68,80,74,63,100,68,57,58,80,52,74,54,76,56,80,27,32,31,57,46,47,55,50,52,53,49,41,46,37,31,60,32,55,94,81,42,50,62,45,59,49,68,68,46,48,64,72,33,52,46,74,41,69,87,72,61,85,74,81,66,70,57,69,68,58,51,64,73,38,60,28,19,70,57,54,93,58,74,48,15,40,36,84,51,86,56,37,39,37,52,72,29,98,47,40,22,41,34,51,57,76,88,67,76,74,83,70,75,76,67,65,65,70,63,65,77,78,72,81,131

InterPro domains:
  IPR010678 U3 small nucleolar RNA-associated protein 25 [PTHR12933] (19-333)
  IPR053940 UTP25, NTP hydrolase-like domain [PF22916] (191-333)

pLDDT: mean 70.21, std 22.54, range [22.84, 93.19]